Protein AF-A0A8J6XGF0-F1 (afdb_monomer_lite)

Radius of gyration: 22.94 Å; chains: 1; bounding box: 76×53×67 Å

Secondary structure (DSSP, 8-state):
-EEEEESSHHHHHHHHHHHTT-EEEEEEEEE-S--TT-EEETTTTEEEEEEEEEE-HHHHHHT-HHHHHHHTGGGGGGTT---TTT-HHHHHHHHHHHHHTTEEEEEEE-SSEEEEEEEE--SS-TTSSPPEEEEEEGGGTB---HHHHHHHHHHHHTTEEEEE-GGGSTTSS------------------

Foldseek 3Di:
DAEDEDADLLVLQVVVLVVVVWDKDKDKDFDDPDDPQWDQDPVPRTTIHIAIATDHPVCVVVVNVVVLCVVPVVCVVSRNGDSQQPDVVSVVVVVVVCVVQQKDWDWDDDPFKIKIKIDHDDPPPRPPTDIFMFMAGDVLVHPHDPSNNSSQSVCVVVVYHYDYPNVPVPPPPPPDDDDDDDDDDDDDDDD

Organism: NCBI:txid2748662

pLDDT: mean 81.88, std 20.29, range [25.67, 97.25]

Sequence (191 aa):
MNIVKINSLAEIDNIIALLLGWVESEIEEECSQFTPGATWIYGGDYYAIKVKLLFPEEVVNAGGESEWTYEHEDWYENGGAPYFSSQWSDTNILLEECDRMGLLLEWFRNKDNIGCQIRKYEFEKPELLIPVVAYTGTNFSIPKSMSLATCMAWLLWHGIKIEFEFDKLTDKYCITGSEISSQDIGSPNDT

Structure (mmCIF, N/CA/C/O backbone):
data_AF-A0A8J6XGF0-F1
#
_entry.id   AF-A0A8J6XGF0-F1
#
loop_
_atom_site.group_PDB
_atom_site.id
_atom_site.type_symbol
_atom_site.label_atom_id
_atom_site.label_alt_id
_atom_site.label_comp_id
_atom_site.label_asym_id
_atom_site.label_entity_id
_atom_site.label_seq_id
_atom_site.pdbx_PDB_ins_code
_atom_site.Cartn_x
_atom_site.Cartn_y
_atom_site.Cartn_z
_atom_site.occupancy
_atom_site.B_iso_or_equiv
_atom_site.auth_seq_id
_atom_site.auth_comp_id
_atom_site.auth_asym_id
_atom_site.auth_atom_id
_atom_site.pdbx_PDB_model_num
ATOM 1 N N . MET A 1 1 ? -9.408 -16.837 7.636 1.00 66.62 1 MET A N 1
ATOM 2 C CA . MET A 1 1 ? -8.595 -15.655 7.980 1.00 66.62 1 MET A CA 1
ATOM 3 C C . MET A 1 1 ? -7.147 -16.051 7.790 1.00 66.62 1 MET A C 1
ATOM 5 O O . MET A 1 1 ? -6.710 -16.987 8.450 1.00 66.62 1 MET A O 1
ATOM 9 N N . ASN A 1 2 ? -6.467 -15.426 6.834 1.00 84.50 2 ASN A N 1
ATOM 10 C CA . ASN A 1 2 ? -5.072 -15.713 6.507 1.00 84.50 2 ASN A CA 1
ATOM 11 C C . ASN A 1 2 ? -4.180 -14.870 7.414 1.00 84.50 2 ASN A C 1
ATOM 13 O O . ASN A 1 2 ? -4.431 -13.678 7.560 1.00 84.50 2 ASN A O 1
ATOM 17 N N . ILE A 1 3 ? -3.179 -15.480 8.045 1.00 88.31 3 ILE A N 1
ATOM 18 C CA . ILE A 1 3 ? -2.203 -14.756 8.863 1.00 88.31 3 ILE A CA 1
ATOM 19 C C . ILE A 1 3 ? -0.934 -14.607 8.033 1.00 88.31 3 ILE A C 1
ATOM 21 O O . ILE A 1 3 ? -0.388 -15.609 7.573 1.00 88.31 3 ILE A O 1
ATOM 25 N N . VAL A 1 4 ? -0.489 -13.371 7.840 1.00 89.62 4 VAL A N 1
ATOM 26 C CA . VAL A 1 4 ? 0.724 -13.037 7.095 1.00 89.62 4 VAL A CA 1
ATOM 27 C C . VAL A 1 4 ? 1.712 -12.392 8.053 1.00 89.62 4 VAL A C 1
ATOM 29 O O . VAL A 1 4 ? 1.369 -11.468 8.794 1.00 89.62 4 VAL A O 1
ATOM 32 N N . LYS A 1 5 ? 2.935 -12.914 8.047 1.00 89.94 5 LYS A N 1
ATOM 33 C CA . LYS A 1 5 ? 4.054 -12.357 8.800 1.00 89.94 5 LYS A CA 1
ATOM 34 C C . LYS A 1 5 ? 4.776 -11.353 7.927 1.00 89.94 5 LYS A C 1
ATOM 36 O O . LYS A 1 5 ? 5.077 -11.681 6.782 1.00 89.94 5 LYS A O 1
ATOM 41 N N . ILE A 1 6 ? 5.051 -10.180 8.478 1.00 87.69 6 ILE A N 1
ATOM 42 C CA . ILE A 1 6 ? 5.755 -9.120 7.763 1.00 87.69 6 ILE A CA 1
ATOM 43 C C . ILE A 1 6 ? 6.977 -8.631 8.535 1.00 87.69 6 ILE A C 1
ATOM 45 O O . ILE A 1 6 ? 6.995 -8.595 9.769 1.00 87.69 6 ILE A O 1
ATOM 49 N N . ASN A 1 7 ? 7.983 -8.221 7.778 1.00 86.94 7 ASN A N 1
ATOM 50 C CA . ASN A 1 7 ? 9.266 -7.704 8.230 1.00 86.94 7 ASN A CA 1
ATOM 51 C C . ASN A 1 7 ? 9.429 -6.210 7.918 1.00 86.94 7 ASN A C 1
ATOM 53 O O . ASN A 1 7 ? 10.366 -5.582 8.412 1.00 86.94 7 ASN A O 1
ATOM 57 N N . SER A 1 8 ? 8.557 -5.634 7.085 1.00 88.44 8 SER A N 1
ATOM 58 C CA . SER A 1 8 ? 8.616 -4.224 6.697 1.00 88.44 8 SER A CA 1
ATOM 59 C C . SER A 1 8 ? 7.233 -3.654 6.372 1.00 88.44 8 SER A C 1
ATOM 61 O O . SER A 1 8 ? 6.269 -4.385 6.150 1.00 88.44 8 SER A O 1
ATOM 63 N N . LEU A 1 9 ? 7.142 -2.323 6.344 1.00 91.31 9 LEU A N 1
ATOM 64 C CA . LEU A 1 9 ? 5.949 -1.616 5.875 1.00 91.31 9 LEU A CA 1
ATOM 65 C C . LEU A 1 9 ? 5.742 -1.769 4.358 1.00 91.31 9 LEU A C 1
ATOM 67 O O . LEU A 1 9 ? 4.607 -1.906 3.923 1.00 91.31 9 LEU A O 1
ATOM 71 N N . ALA A 1 10 ? 6.827 -1.873 3.586 1.00 92.25 10 ALA A N 1
ATOM 72 C CA . ALA A 1 10 ? 6.771 -2.121 2.144 1.00 92.25 10 ALA A CA 1
ATOM 73 C C . ALA A 1 10 ? 6.019 -3.417 1.798 1.00 92.25 10 ALA A C 1
ATOM 75 O O . ALA A 1 10 ? 5.263 -3.473 0.835 1.00 92.25 10 ALA A O 1
ATOM 76 N N . GLU A 1 11 ? 6.157 -4.465 2.619 1.00 93.00 11 GLU A N 1
ATOM 77 C CA . GLU A 1 11 ? 5.392 -5.702 2.424 1.00 93.00 11 GLU A CA 1
ATOM 78 C C . GLU A 1 11 ? 3.880 -5.488 2.612 1.00 93.00 11 GLU A C 1
ATOM 80 O O . GLU A 1 11 ? 3.093 -6.110 1.903 1.00 93.00 11 GLU A O 1
ATOM 85 N N . ILE A 1 12 ? 3.454 -4.597 3.519 1.00 94.75 12 ILE A N 1
ATOM 86 C CA . ILE A 1 12 ? 2.036 -4.213 3.647 1.00 94.75 12 ILE A CA 1
ATOM 87 C C . ILE A 1 12 ? 1.576 -3.511 2.376 1.00 94.75 12 ILE A C 1
ATOM 89 O O . ILE A 1 12 ? 0.535 -3.864 1.823 1.00 94.75 12 ILE A O 1
ATOM 93 N N . ASP A 1 13 ? 2.356 -2.532 1.932 1.00 96.81 13 ASP A N 1
ATOM 94 C CA . ASP A 1 13 ? 2.0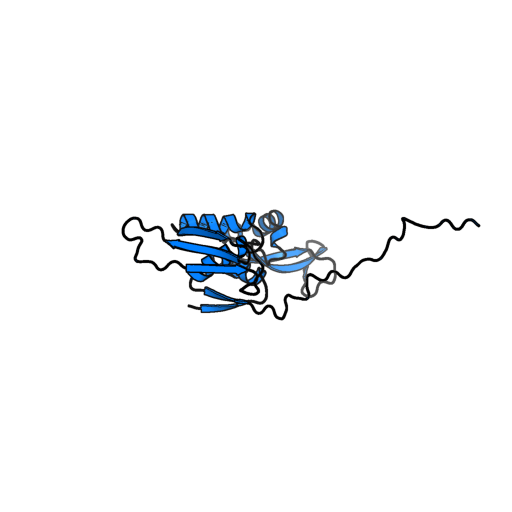07 -1.677 0.807 1.00 96.81 13 ASP A CA 1
ATOM 95 C C . ASP A 1 13 ? 1.895 -2.487 -0.495 1.00 96.81 13 ASP A C 1
ATOM 97 O O . ASP A 1 13 ? 0.909 -2.356 -1.221 1.00 96.81 13 ASP A O 1
ATOM 101 N N . ASN A 1 14 ? 2.807 -3.437 -0.716 1.00 95.69 14 ASN A N 1
ATOM 102 C CA . ASN A 1 14 ? 2.755 -4.362 -1.850 1.00 95.69 14 ASN A CA 1
ATOM 103 C C . ASN A 1 14 ? 1.532 -5.286 -1.801 1.00 95.69 14 ASN A C 1
ATOM 105 O O . ASN A 1 14 ? 0.882 -5.501 -2.823 1.00 95.69 14 ASN A O 1
ATOM 109 N N . ILE A 1 15 ? 1.178 -5.824 -0.625 1.00 96.19 15 ILE A N 1
ATOM 110 C CA . ILE A 1 15 ? -0.038 -6.642 -0.478 1.00 96.19 15 ILE A CA 1
ATOM 111 C C . ILE A 1 15 ? -1.281 -5.808 -0.807 1.00 96.19 15 ILE A C 1
ATOM 113 O O . ILE A 1 15 ? -2.194 -6.310 -1.463 1.00 96.19 15 ILE A O 1
ATOM 117 N N . ILE A 1 16 ? -1.325 -4.549 -0.365 1.00 97.25 16 ILE A N 1
ATOM 118 C CA . ILE A 1 16 ? -2.440 -3.645 -0.656 1.00 97.25 16 ILE A CA 1
ATOM 119 C C . ILE A 1 16 ? -2.523 -3.362 -2.154 1.00 97.25 16 ILE A C 1
ATOM 121 O O . ILE A 1 16 ? -3.588 -3.566 -2.726 1.00 97.25 16 ILE A O 1
ATOM 125 N N . ALA A 1 17 ? -1.420 -2.979 -2.802 1.00 97.12 17 ALA A N 1
ATOM 126 C CA . ALA A 1 17 ? -1.384 -2.740 -4.245 1.00 97.12 17 ALA A CA 1
ATOM 127 C C . ALA A 1 17 ? -1.907 -3.953 -5.037 1.00 97.12 17 ALA A C 1
ATOM 129 O O . ALA A 1 17 ? -2.798 -3.815 -5.875 1.00 97.12 17 ALA A O 1
ATOM 130 N N . LEU A 1 18 ? -1.440 -5.161 -4.707 1.00 96.38 18 LEU A N 1
ATOM 131 C CA . LEU A 1 18 ? -1.905 -6.400 -5.341 1.00 96.38 18 LEU A CA 1
ATOM 132 C C . LEU A 1 18 ? -3.411 -6.635 -5.147 1.00 96.38 18 LEU A C 1
ATOM 134 O O . LEU A 1 18 ? -4.100 -7.073 -6.067 1.00 96.38 18 LEU A O 1
ATOM 138 N N . LEU A 1 19 ? -3.951 -6.340 -3.962 1.00 96.00 19 LEU A N 1
ATOM 139 C CA . LEU A 1 19 ? -5.389 -6.459 -3.696 1.00 96.00 19 LEU A CA 1
ATOM 140 C C . LEU A 1 19 ? -6.221 -5.376 -4.392 1.00 96.00 19 LEU A C 1
ATOM 142 O O . LEU A 1 19 ? -7.390 -5.619 -4.683 1.00 96.00 19 LEU A O 1
ATOM 146 N N . LEU A 1 20 ? -5.623 -4.220 -4.683 1.00 95.69 20 LEU A N 1
ATOM 147 C CA . LEU A 1 20 ? -6.200 -3.180 -5.536 1.00 95.69 20 LEU A CA 1
ATOM 148 C C . LEU A 1 20 ? -6.127 -3.532 -7.034 1.00 95.69 20 LEU A C 1
ATOM 150 O O . LEU A 1 20 ? -6.609 -2.761 -7.858 1.00 95.69 20 LEU A O 1
ATOM 154 N N . GLY A 1 21 ? -5.555 -4.686 -7.395 1.00 95.44 21 GLY A N 1
ATOM 155 C CA . GLY A 1 21 ? -5.463 -5.159 -8.777 1.00 95.44 21 GLY A CA 1
ATOM 156 C C . GLY A 1 21 ? -4.202 -4.713 -9.513 1.00 95.44 21 GLY A C 1
ATOM 157 O O . GLY A 1 21 ? -4.133 -4.860 -10.730 1.00 95.44 21 GLY A O 1
ATOM 158 N N . TRP A 1 22 ? -3.204 -4.183 -8.806 1.00 96.56 22 TRP A N 1
ATOM 159 C CA . TRP A 1 22 ? -1.914 -3.878 -9.415 1.00 96.56 22 TRP A CA 1
ATOM 160 C C . TRP A 1 22 ? -1.194 -5.177 -9.779 1.00 96.56 22 TRP A C 1
ATOM 162 O O . TRP A 1 22 ? -1.345 -6.203 -9.111 1.00 96.56 22 TRP A O 1
ATOM 172 N N . VAL A 1 23 ? -0.400 -5.132 -10.841 1.00 97.06 23 VAL A N 1
ATOM 173 C CA . VAL A 1 23 ? 0.286 -6.289 -11.417 1.00 97.06 23 VAL A CA 1
ATOM 174 C C . VAL A 1 23 ? 1.784 -6.036 -11.513 1.00 97.06 23 VAL A C 1
ATOM 176 O O . VAL A 1 23 ? 2.232 -4.901 -11.662 1.00 97.06 23 VAL A O 1
ATOM 179 N N . GLU A 1 24 ? 2.569 -7.107 -11.425 1.00 96.38 24 GLU A N 1
ATOM 180 C CA . GLU A 1 24 ? 4.011 -7.031 -11.654 1.00 96.38 24 GLU A CA 1
ATOM 181 C C . GLU A 1 24 ? 4.300 -6.883 -13.157 1.00 96.38 24 GLU A C 1
ATOM 183 O O . GLU A 1 24 ? 3.856 -7.712 -13.956 1.00 96.38 24 GLU A O 1
ATOM 188 N N . SER A 1 25 ? 5.088 -5.873 -13.531 1.00 95.25 25 SER A N 1
ATOM 189 C CA . SER A 1 25 ? 5.655 -5.712 -14.879 1.00 95.25 25 SER A CA 1
ATOM 190 C C . SER A 1 25 ? 7.168 -5.487 -14.802 1.00 95.25 25 SER A C 1
ATOM 192 O O . SER A 1 25 ? 7.704 -5.072 -13.771 1.00 95.25 25 SER A O 1
ATOM 194 N N . GLU A 1 26 ? 7.868 -5.814 -15.889 1.00 92.19 26 GLU A N 1
ATOM 195 C CA . GLU A 1 26 ? 9.313 -5.616 -16.024 1.00 92.19 26 GLU A CA 1
ATOM 196 C C . GLU A 1 26 ? 9.599 -4.346 -16.825 1.00 92.19 26 GLU A C 1
ATOM 198 O O . GLU A 1 26 ? 9.163 -4.231 -17.969 1.00 92.19 26 GLU A O 1
ATOM 203 N N . ILE A 1 27 ? 10.408 -3.447 -16.263 1.00 88.75 27 ILE A N 1
ATOM 204 C CA . ILE A 1 27 ? 10.962 -2.300 -16.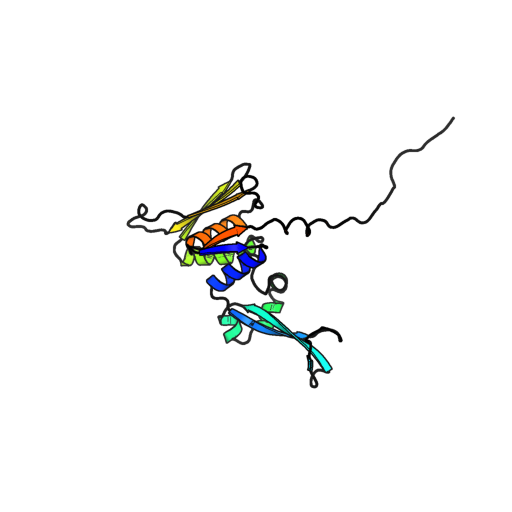989 1.00 88.75 27 ILE A CA 1
ATOM 205 C C . ILE A 1 27 ? 12.460 -2.481 -17.220 1.00 88.75 27 ILE A C 1
ATOM 207 O O . ILE A 1 27 ? 13.155 -3.117 -16.424 1.00 88.75 27 ILE A O 1
ATOM 211 N N . GLU A 1 28 ? 12.957 -1.929 -18.325 1.00 88.12 28 GLU A N 1
ATOM 212 C CA . GLU A 1 28 ? 14.390 -1.847 -18.601 1.00 88.12 28 GLU A CA 1
ATOM 213 C C . GLU A 1 28 ? 14.942 -0.526 -18.069 1.00 88.12 28 GLU A C 1
ATOM 215 O O . GLU A 1 28 ? 14.472 0.546 -18.445 1.00 88.12 28 GLU A O 1
ATOM 220 N N . GLU A 1 29 ? 15.958 -0.610 -17.215 1.00 84.50 29 GLU A N 1
ATOM 221 C CA . GLU A 1 29 ? 16.633 0.546 -16.637 1.00 84.50 29 GLU A CA 1
ATOM 222 C C . GLU A 1 29 ? 18.086 0.598 -17.100 1.00 84.50 29 GLU A C 1
ATOM 224 O O . GLU A 1 29 ? 18.832 -0.382 -16.987 1.00 84.50 29 GLU A O 1
ATOM 229 N N . GLU A 1 30 ? 18.493 1.750 -17.627 1.00 86.69 30 GLU A N 1
ATOM 230 C CA . GLU A 1 30 ? 19.885 2.011 -17.970 1.00 86.69 30 GLU A CA 1
ATOM 231 C C . GLU A 1 30 ? 20.736 2.097 -16.700 1.00 86.69 30 GLU A C 1
ATOM 233 O O . GLU A 1 30 ? 20.414 2.802 -15.749 1.00 86.69 30 GLU A O 1
ATOM 238 N N . CYS A 1 31 ? 21.868 1.402 -16.692 1.00 81.56 31 CYS A N 1
ATOM 239 C CA . CYS A 1 31 ? 22.799 1.406 -15.579 1.00 81.56 31 CYS A CA 1
ATOM 240 C C . CYS A 1 31 ? 24.239 1.647 -16.038 1.00 81.56 31 CYS A C 1
ATOM 242 O O . CYS A 1 31 ? 24.667 1.270 -17.134 1.00 81.56 31 CYS A O 1
ATOM 244 N N . SER A 1 32 ? 25.025 2.277 -15.160 1.00 66.94 32 SER A N 1
ATOM 245 C CA . SER A 1 32 ? 26.460 2.442 -15.387 1.00 66.94 32 SER A CA 1
ATOM 246 C C . SER A 1 32 ? 27.160 1.077 -15.417 1.00 66.94 32 SER A C 1
ATOM 248 O O . SER A 1 32 ? 26.766 0.144 -14.715 1.00 66.94 32 SER A O 1
ATOM 250 N N . GLN A 1 33 ? 28.193 0.949 -16.250 1.00 63.19 33 GLN A N 1
ATOM 251 C CA . GLN A 1 33 ? 28.827 -0.335 -16.559 1.00 63.19 33 GLN A CA 1
ATOM 252 C C . GLN A 1 33 ? 29.362 -1.005 -15.273 1.00 63.19 33 GLN A C 1
ATOM 254 O O . GLN A 1 33 ? 30.140 -0.376 -14.562 1.00 63.19 33 GLN A O 1
ATOM 259 N N . PHE A 1 34 ? 28.973 -2.272 -15.031 1.00 58.06 34 PHE A N 1
ATOM 260 C CA . PHE A 1 34 ? 29.196 -3.132 -13.836 1.00 58.06 34 PHE A CA 1
ATOM 261 C C . PHE A 1 34 ? 28.033 -3.324 -12.831 1.00 58.06 34 PHE A C 1
ATOM 263 O O . PHE A 1 34 ? 28.272 -3.600 -11.655 1.00 58.06 34 PHE A O 1
ATOM 270 N N . THR A 1 35 ? 26.777 -3.335 -13.282 1.00 76.06 35 THR A N 1
ATOM 271 C CA . THR A 1 35 ? 25.663 -3.875 -12.471 1.00 76.06 35 THR A CA 1
ATOM 272 C C . THR A 1 35 ? 25.486 -5.391 -12.697 1.00 76.06 35 THR A C 1
ATOM 274 O O . THR A 1 35 ? 25.294 -5.818 -13.840 1.00 76.06 35 THR A O 1
ATOM 277 N N . PRO A 1 36 ? 25.542 -6.248 -11.654 1.00 77.38 36 PRO A N 1
ATOM 278 C CA . PRO A 1 36 ? 25.249 -7.677 -11.784 1.00 77.38 36 PRO A CA 1
ATOM 279 C C . PRO A 1 36 ? 23.849 -7.926 -12.357 1.00 77.38 36 PRO A C 1
ATOM 281 O O . PRO A 1 36 ? 22.869 -7.389 -11.855 1.00 77.38 36 PRO A O 1
ATOM 284 N N . GLY A 1 37 ? 23.753 -8.757 -13.396 1.00 81.25 37 GLY A N 1
ATOM 285 C CA . GLY A 1 37 ? 22.488 -9.027 -14.092 1.00 81.25 37 GLY A CA 1
ATOM 286 C C . GLY A 1 37 ? 22.155 -8.041 -15.216 1.00 81.25 37 GLY A C 1
ATOM 287 O O . GLY A 1 37 ? 21.206 -8.287 -15.958 1.00 81.25 37 GLY A O 1
ATOM 288 N N . ALA A 1 38 ? 22.945 -6.979 -15.400 1.00 86.00 38 ALA A N 1
ATOM 289 C CA . ALA A 1 38 ? 22.774 -6.077 -16.528 1.00 86.00 38 ALA A CA 1
ATOM 290 C C . ALA A 1 38 ? 23.255 -6.700 -17.85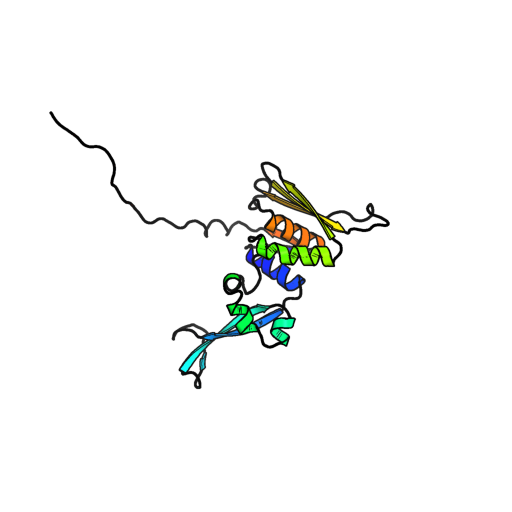0 1.00 86.00 38 ALA A C 1
ATOM 292 O O . ALA A 1 38 ? 24.245 -7.434 -17.903 1.00 86.00 38 ALA A O 1
ATOM 293 N N . THR A 1 39 ? 22.555 -6.377 -18.932 1.00 86.06 39 THR A N 1
ATOM 294 C CA . THR A 1 39 ? 22.818 -6.830 -20.299 1.00 86.06 39 THR A CA 1
ATOM 295 C C . THR A 1 39 ? 23.243 -5.649 -21.163 1.00 86.06 39 THR A C 1
ATOM 297 O O . THR A 1 39 ? 22.681 -4.563 -21.064 1.00 86.06 39 THR A O 1
ATOM 300 N N . TRP A 1 40 ? 24.240 -5.854 -22.022 1.00 85.56 40 TRP A N 1
ATOM 301 C CA . TRP A 1 40 ? 24.687 -4.836 -22.972 1.00 85.56 40 TRP A CA 1
ATOM 302 C C . TRP A 1 40 ? 23.682 -4.645 -24.114 1.00 85.56 40 TRP A C 1
ATOM 304 O O . TRP A 1 40 ? 23.345 -5.609 -24.810 1.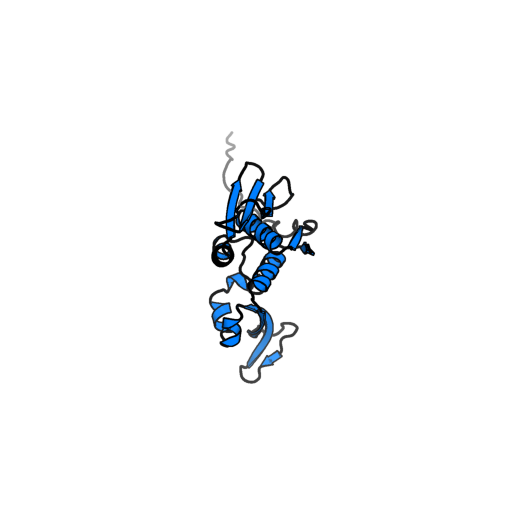00 85.56 40 TRP A O 1
ATOM 314 N N . ILE A 1 41 ? 23.259 -3.404 -24.355 1.00 84.69 41 ILE A N 1
ATOM 315 C CA . ILE A 1 41 ? 22.312 -3.038 -25.409 1.00 84.69 41 ILE A CA 1
ATOM 316 C C . ILE A 1 41 ? 23.069 -2.428 -26.594 1.00 84.69 41 ILE A C 1
ATOM 318 O O . ILE A 1 41 ? 23.401 -1.245 -26.625 1.00 84.69 41 ILE A O 1
ATOM 322 N N . TYR A 1 42 ? 23.313 -3.252 -27.619 1.00 72.12 42 TYR A N 1
ATOM 323 C CA . TYR A 1 42 ? 24.146 -2.906 -28.784 1.00 72.12 42 TYR A CA 1
ATOM 324 C C . TYR A 1 42 ? 23.630 -1.709 -29.609 1.00 72.12 42 TYR A C 1
ATOM 326 O O . TYR A 1 42 ? 24.411 -1.060 -30.294 1.00 72.12 42 TYR A O 1
ATOM 334 N N . GLY A 1 43 ? 22.327 -1.412 -29.559 1.00 78.06 43 GLY A N 1
ATOM 335 C CA . GLY A 1 43 ? 21.725 -0.291 -30.292 1.00 78.06 43 GLY A CA 1
ATOM 336 C C . GLY A 1 43 ? 21.791 1.061 -29.576 1.00 78.06 43 GLY A C 1
ATOM 337 O O . GLY A 1 43 ? 21.675 2.088 -30.236 1.00 78.06 43 GLY A O 1
ATOM 338 N N . GLY A 1 44 ? 21.973 1.059 -28.254 1.00 72.56 44 GLY A N 1
ATOM 339 C CA . GLY A 1 44 ? 22.023 2.270 -27.431 1.00 72.56 44 GLY A CA 1
ATOM 340 C C . GLY A 1 44 ? 23.384 2.547 -26.794 1.00 72.56 44 GLY A C 1
ATOM 341 O O . GLY A 1 44 ? 23.576 3.633 -26.267 1.00 72.56 44 GLY A O 1
ATOM 342 N N . ASP A 1 45 ? 24.325 1.598 -26.871 1.00 84.31 45 ASP A N 1
ATOM 343 C CA . ASP A 1 45 ? 25.672 1.700 -26.283 1.00 84.31 45 ASP A CA 1
ATOM 344 C C . ASP A 1 45 ? 25.662 1.852 -24.744 1.00 84.31 45 ASP A C 1
ATOM 346 O O . ASP A 1 45 ? 26.497 2.540 -24.159 1.00 84.31 45 ASP A O 1
ATOM 350 N N . TYR A 1 46 ? 24.710 1.186 -24.077 1.00 85.50 46 TYR A N 1
ATOM 351 C CA . TYR A 1 46 ? 24.544 1.197 -22.618 1.00 85.50 46 TYR A CA 1
ATOM 352 C C . TYR A 1 46 ? 24.291 -0.208 -22.040 1.00 85.50 46 TYR A C 1
ATOM 354 O O . TYR A 1 46 ? 23.991 -1.159 -22.769 1.00 85.50 46 TYR A O 1
ATOM 362 N N . TYR A 1 47 ? 24.429 -0.361 -20.717 1.00 86.88 47 TYR A N 1
ATOM 363 C CA . TYR A 1 47 ? 23.999 -1.567 -19.995 1.00 86.88 47 TYR A CA 1
ATOM 364 C C . TYR A 1 47 ? 22.598 -1.353 -19.433 1.00 86.88 47 TYR A C 1
ATOM 366 O O . TYR A 1 47 ? 22.332 -0.305 -18.859 1.00 86.88 47 TYR A O 1
ATOM 374 N N . ALA A 1 48 ? 21.724 -2.347 -19.559 1.00 88.56 48 ALA A N 1
ATOM 375 C CA . ALA A 1 48 ? 20.373 -2.305 -19.015 1.00 88.56 48 ALA A CA 1
ATOM 376 C C . ALA A 1 48 ? 20.136 -3.447 -18.030 1.00 88.56 48 ALA A C 1
ATOM 378 O O . ALA A 1 48 ? 20.570 -4.573 -18.281 1.00 88.56 48 ALA A O 1
ATOM 379 N N . ILE A 1 49 ? 19.411 -3.196 -16.947 1.00 89.62 49 ILE A N 1
ATOM 380 C CA . ILE A 1 49 ? 18.884 -4.237 -16.061 1.00 89.62 49 ILE A CA 1
ATOM 381 C C . ILE A 1 49 ? 17.360 -4.270 -16.161 1.00 89.62 49 ILE A C 1
ATOM 383 O O . ILE A 1 49 ? 16.725 -3.243 -16.378 1.00 89.62 49 ILE A O 1
ATOM 387 N N . LYS A 1 50 ? 16.773 -5.462 -16.025 1.00 88.12 50 LYS A N 1
ATOM 388 C CA . LYS A 1 50 ? 15.323 -5.608 -15.906 1.00 88.12 50 LYS A CA 1
ATOM 389 C C . LYS A 1 50 ? 14.925 -5.580 -14.444 1.00 88.12 50 LYS A C 1
ATOM 391 O O . LYS A 1 50 ? 15.388 -6.422 -13.672 1.00 88.12 50 LYS A O 1
ATOM 396 N N . VAL A 1 51 ? 14.063 -4.641 -14.089 1.00 89.88 51 VAL A N 1
ATOM 397 C CA . VAL A 1 51 ? 13.540 -4.480 -12.732 1.00 89.88 51 VAL A CA 1
ATOM 398 C C . VAL A 1 51 ? 12.056 -4.812 -12.742 1.00 89.88 51 VAL A C 1
ATOM 400 O O . VAL A 1 51 ? 11.337 -4.418 -13.657 1.00 89.88 51 VAL A O 1
ATOM 403 N N . LYS A 1 52 ? 11.607 -5.571 -11.739 1.00 92.75 52 LYS A N 1
ATOM 404 C CA . LYS A 1 52 ? 10.193 -5.899 -11.540 1.00 92.75 52 LYS A CA 1
ATOM 405 C C . LYS A 1 52 ? 9.585 -4.941 -10.537 1.00 92.75 52 LYS A C 1
ATOM 407 O O . LYS A 1 52 ? 10.069 -4.878 -9.409 1.00 92.75 52 LYS A O 1
ATOM 412 N N . LEU A 1 53 ? 8.526 -4.255 -10.944 1.00 95.38 53 LEU A N 1
ATOM 413 C CA . LEU A 1 53 ? 7.772 -3.325 -10.108 1.00 95.38 53 LEU A CA 1
ATOM 414 C C . LEU A 1 53 ? 6.272 -3.604 -10.242 1.00 95.38 53 LEU A C 1
ATOM 416 O O . LEU A 1 53 ? 5.832 -4.263 -11.187 1.00 95.38 53 LEU A O 1
ATOM 420 N N . LEU A 1 54 ? 5.497 -3.106 -9.284 1.00 96.81 54 LEU A N 1
ATOM 421 C CA . LEU A 1 54 ? 4.040 -3.130 -9.303 1.00 96.81 54 LEU A CA 1
ATOM 422 C C . LEU A 1 54 ? 3.491 -1.896 -10.019 1.00 96.81 54 LEU A C 1
ATOM 424 O O . LEU A 1 54 ? 3.923 -0.776 -9.760 1.00 96.81 54 LEU A O 1
ATOM 428 N N . PHE A 1 55 ? 2.492 -2.111 -10.869 1.00 96.62 55 PHE A N 1
ATOM 429 C CA . PHE A 1 55 ? 1.816 -1.066 -11.635 1.00 96.62 55 PHE A CA 1
ATOM 430 C C . PHE A 1 55 ? 0.303 -1.297 -11.653 1.00 96.62 55 PHE A C 1
ATOM 432 O O . PHE A 1 55 ? -0.126 -2.454 -11.609 1.00 96.62 55 PHE A O 1
ATOM 439 N N . PRO A 1 56 ? -0.524 -0.248 -11.798 1.00 96.31 56 PRO A N 1
ATOM 440 C CA . PRO A 1 56 ? -1.922 -0.429 -12.171 1.00 96.31 56 PRO A CA 1
ATOM 441 C C . PRO A 1 56 ? -2.038 -1.213 -13.488 1.00 96.31 56 PRO A C 1
ATOM 443 O O . PRO A 1 56 ? -1.265 -0.994 -14.425 1.00 96.31 56 PRO A O 1
ATOM 446 N N . GLU A 1 57 ? -3.007 -2.124 -13.579 1.00 96.44 57 GLU A N 1
ATOM 447 C CA . GLU A 1 57 ? -3.186 -2.992 -14.752 1.00 96.44 57 GLU A CA 1
ATOM 448 C C . GLU A 1 57 ? -3.399 -2.178 -16.044 1.00 96.44 57 GLU A C 1
ATOM 450 O O . GLU A 1 57 ? -2.906 -2.531 -17.117 1.00 96.44 57 GLU A O 1
ATOM 455 N N . GLU A 1 58 ? -4.094 -1.046 -15.952 1.00 96.19 58 GLU A N 1
ATOM 456 C CA . GLU A 1 58 ? -4.338 -0.128 -17.060 1.00 96.19 58 GLU A CA 1
ATOM 457 C C . GLU A 1 58 ? -3.061 0.516 -17.616 1.00 96.19 58 GLU A C 1
ATOM 459 O O . GLU A 1 58 ? -2.977 0.734 -18.826 1.00 96.19 58 GLU A O 1
ATOM 464 N N . VAL A 1 59 ? -2.058 0.768 -16.769 1.00 96.50 59 VAL A N 1
ATOM 465 C CA . VAL A 1 59 ? -0.768 1.347 -17.175 1.00 96.50 59 VAL A CA 1
ATOM 466 C C . VAL A 1 59 ? 0.013 0.330 -17.998 1.00 96.50 59 VAL A C 1
ATOM 468 O O . VAL A 1 59 ? 0.490 0.653 -19.087 1.00 96.50 59 VAL A O 1
ATOM 471 N N . VAL A 1 60 ? 0.069 -0.918 -17.526 1.00 96.31 60 VAL A N 1
ATOM 472 C CA . VAL A 1 60 ? 0.739 -2.024 -18.229 1.00 96.31 60 VAL A CA 1
ATOM 473 C C . VAL A 1 60 ? 0.062 -2.304 -19.570 1.00 96.31 60 VAL A C 1
ATOM 475 O O . VAL A 1 60 ? 0.721 -2.429 -20.599 1.00 96.31 60 VAL A O 1
ATOM 478 N N . ASN A 1 61 ? -1.271 -2.325 -19.603 1.00 96.31 61 ASN A N 1
ATOM 479 C CA . ASN A 1 61 ? -2.022 -2.534 -20.843 1.00 96.31 61 ASN A CA 1
ATOM 480 C C . ASN A 1 61 ? -1.810 -1.418 -21.880 1.00 96.31 61 ASN A C 1
ATOM 482 O O . ASN A 1 61 ? -1.957 -1.661 -23.081 1.00 96.31 61 ASN A O 1
ATOM 486 N N . ALA A 1 62 ? -1.478 -0.205 -21.434 1.00 96.31 62 ALA A N 1
ATOM 487 C CA . ALA A 1 62 ? -1.153 0.922 -22.300 1.00 96.31 62 ALA A CA 1
ATOM 488 C C . ALA A 1 62 ? 0.327 0.960 -22.732 1.00 96.31 62 ALA A C 1
ATOM 490 O O . ALA A 1 62 ? 0.663 1.739 -23.624 1.00 96.31 62 ALA A O 1
ATOM 491 N N . GLY A 1 63 ? 1.197 0.136 -22.133 1.00 94.50 63 GLY A N 1
ATOM 492 C CA . GLY A 1 63 ? 2.651 0.225 -22.306 1.00 94.50 63 GLY A CA 1
ATOM 493 C C . GLY A 1 63 ? 3.242 1.509 -21.712 1.00 94.50 63 GLY A C 1
ATOM 494 O O . GLY A 1 63 ? 4.177 2.076 -22.278 1.00 94.50 63 GLY A O 1
ATOM 495 N N . GLY A 1 64 ? 2.621 2.029 -20.646 1.00 94.75 64 GLY A N 1
ATOM 496 C CA . GLY A 1 64 ? 2.939 3.317 -20.026 1.00 94.75 64 GLY A CA 1
ATOM 497 C C . GLY A 1 64 ? 3.894 3.233 -18.835 1.00 94.75 64 GLY A C 1
ATOM 498 O O . GLY A 1 64 ? 4.054 4.226 -18.129 1.00 94.75 64 GLY A O 1
ATOM 499 N N . GLU A 1 65 ? 4.512 2.079 -18.570 1.00 94.19 65 GLU A N 1
ATOM 500 C CA . GLU A 1 65 ? 5.277 1.847 -17.339 1.00 94.19 65 GLU A CA 1
ATOM 501 C C . GLU A 1 65 ? 6.421 2.851 -17.150 1.00 94.19 65 GLU A C 1
ATOM 503 O O . GLU A 1 65 ? 6.609 3.359 -16.050 1.00 94.19 65 GLU A O 1
ATOM 508 N N . SER A 1 66 ? 7.152 3.197 -18.215 1.00 91.06 66 SER A N 1
ATOM 509 C CA . SER A 1 66 ? 8.270 4.147 -18.122 1.00 91.06 66 SER A CA 1
ATOM 510 C C . SER A 1 66 ? 7.831 5.564 -17.738 1.00 91.06 66 SER A C 1
ATOM 512 O O . SER A 1 66 ? 8.511 6.217 -16.951 1.00 91.06 66 SER A O 1
ATOM 514 N N . GLU A 1 67 ? 6.709 6.044 -18.283 1.00 93.62 67 GLU A N 1
ATOM 515 C CA . GLU A 1 67 ? 6.152 7.360 -17.936 1.00 93.62 67 GLU A CA 1
ATOM 516 C C . GLU A 1 67 ? 5.616 7.345 -16.502 1.00 93.62 67 GLU A C 1
ATOM 518 O O . GLU A 1 67 ? 5.944 8.225 -15.711 1.00 93.62 67 GLU A O 1
ATOM 523 N N . TRP A 1 68 ? 4.899 6.282 -16.128 1.00 94.12 68 TRP A N 1
ATOM 524 C CA . TRP A 1 68 ? 4.381 6.102 -14.775 1.00 94.12 68 TRP A CA 1
ATOM 525 C C . TRP A 1 68 ? 5.483 6.088 -13.714 1.00 94.12 68 TRP A C 1
ATOM 527 O O . TRP A 1 68 ? 5.356 6.760 -12.692 1.00 94.12 68 TRP A O 1
ATOM 537 N N . THR A 1 69 ? 6.572 5.349 -13.957 1.00 92.31 69 THR A N 1
ATOM 538 C CA . THR A 1 69 ? 7.729 5.307 -13.055 1.00 92.31 69 THR A CA 1
ATOM 539 C C . THR A 1 69 ? 8.383 6.676 -12.910 1.00 92.31 69 THR A C 1
ATOM 541 O O . THR A 1 69 ? 8.819 7.014 -11.816 1.00 92.31 69 THR A O 1
ATOM 544 N N . TYR A 1 70 ? 8.439 7.479 -13.976 1.00 91.62 70 TYR A N 1
ATOM 545 C CA . TYR A 1 70 ? 8.969 8.840 -13.896 1.00 91.62 70 TYR A CA 1
ATOM 546 C C . TYR A 1 70 ? 8.070 9.762 -13.061 1.00 91.62 70 TYR A C 1
ATOM 548 O O . TYR A 1 70 ? 8.561 10.535 -12.242 1.00 91.62 70 TYR A O 1
ATOM 556 N N . GLU A 1 71 ? 6.752 9.676 -13.244 1.00 93.19 71 GLU A N 1
ATOM 557 C CA . GLU A 1 71 ? 5.786 10.479 -12.485 1.00 93.19 71 GLU A CA 1
ATOM 558 C C . GLU A 1 71 ? 5.724 10.101 -10.996 1.00 93.19 71 GLU A C 1
ATOM 560 O O . GLU A 1 71 ? 5.422 10.958 -10.165 1.00 93.19 71 GLU A O 1
ATOM 565 N N . HIS A 1 72 ? 6.045 8.846 -10.667 1.00 93.69 72 HIS A N 1
ATOM 566 C CA . HIS A 1 72 ? 5.981 8.274 -9.319 1.00 93.69 72 HIS A CA 1
ATOM 567 C C . HIS A 1 72 ? 7.337 7.706 -8.875 1.00 93.69 72 HIS A C 1
ATOM 569 O O . HIS A 1 72 ? 7.424 6.610 -8.314 1.00 93.69 72 HIS A O 1
ATOM 575 N N . GLU A 1 73 ? 8.416 8.446 -9.150 1.00 92.56 73 GLU A N 1
ATOM 576 C CA . GLU A 1 73 ? 9.793 8.035 -8.840 1.00 92.56 73 GLU A CA 1
ATOM 577 C C . GLU A 1 73 ? 9.975 7.705 -7.348 1.00 92.56 73 GLU A C 1
ATOM 579 O O . GLU A 1 73 ? 10.753 6.825 -6.985 1.00 92.56 73 GLU A O 1
ATOM 584 N N . ASP A 1 74 ? 9.217 8.351 -6.460 1.00 92.25 74 ASP A N 1
ATOM 585 C CA . ASP A 1 74 ? 9.288 8.098 -5.026 1.00 92.25 74 ASP A CA 1
ATOM 586 C C . ASP A 1 74 ? 8.825 6.681 -4.648 1.00 92.25 74 ASP A C 1
ATOM 588 O O . ASP A 1 74 ? 9.399 6.076 -3.736 1.00 92.25 74 ASP A O 1
ATOM 592 N N . TRP A 1 75 ? 7.860 6.105 -5.371 1.00 94.69 75 TRP A N 1
ATOM 593 C CA . TRP A 1 75 ? 7.353 4.743 -5.141 1.00 94.69 75 TRP A CA 1
ATOM 594 C C . TRP A 1 75 ? 8.307 3.648 -5.625 1.00 94.69 75 TRP A C 1
ATOM 596 O O . TRP A 1 75 ? 8.140 2.480 -5.265 1.00 94.69 75 TRP A O 1
ATOM 606 N N . TYR A 1 76 ? 9.327 4.003 -6.409 1.00 89.44 76 TYR A N 1
ATOM 607 C CA . TYR A 1 76 ? 10.279 3.052 -6.978 1.00 89.44 76 TYR A CA 1
ATOM 608 C C . TYR A 1 76 ? 10.945 2.185 -5.894 1.00 89.44 76 TYR A C 1
ATOM 610 O O . TYR A 1 76 ? 10.921 0.955 -5.966 1.00 89.44 76 TYR A O 1
ATOM 618 N N . GLU A 1 77 ? 11.445 2.815 -4.826 1.00 90.31 77 GLU A N 1
ATOM 619 C CA . GLU A 1 77 ? 12.095 2.135 -3.691 1.00 90.31 77 GLU A CA 1
ATOM 620 C C . GLU A 1 77 ? 11.142 1.219 -2.901 1.00 90.31 77 GLU A C 1
ATOM 622 O O . GLU A 1 77 ? 11.577 0.342 -2.151 1.00 90.31 77 GLU A O 1
ATOM 627 N N . ASN A 1 78 ? 9.833 1.383 -3.098 1.00 92.50 78 ASN A N 1
ATOM 628 C CA . ASN A 1 78 ? 8.790 0.542 -2.525 1.00 92.50 78 ASN A CA 1
ATOM 629 C C . ASN A 1 78 ? 8.322 -0.558 -3.492 1.00 92.50 78 ASN A C 1
ATOM 631 O O . ASN A 1 78 ? 7.202 -1.048 -3.389 1.00 92.50 78 ASN A O 1
ATOM 635 N N . GLY A 1 79 ? 9.147 -0.933 -4.474 1.00 91.06 79 GLY A N 1
ATOM 636 C CA . GLY A 1 79 ? 8.781 -1.929 -5.484 1.00 91.06 79 GLY A CA 1
ATOM 637 C C . GLY A 1 79 ? 7.679 -1.451 -6.432 1.00 91.06 79 GLY A C 1
ATOM 638 O O . GLY A 1 79 ? 6.967 -2.276 -6.999 1.00 91.06 79 GLY A O 1
ATOM 639 N N . GLY A 1 80 ? 7.518 -0.134 -6.586 1.00 91.81 80 GLY A N 1
ATOM 640 C CA . GLY A 1 80 ? 6.493 0.500 -7.416 1.00 91.81 80 GLY A CA 1
ATOM 641 C C . GLY A 1 80 ? 5.157 0.730 -6.710 1.00 91.81 80 GLY A C 1
ATOM 642 O O . GLY A 1 80 ? 4.312 1.433 -7.255 1.00 91.81 80 GLY A O 1
ATOM 643 N N . ALA A 1 81 ? 4.950 0.194 -5.503 1.00 96.00 81 ALA A N 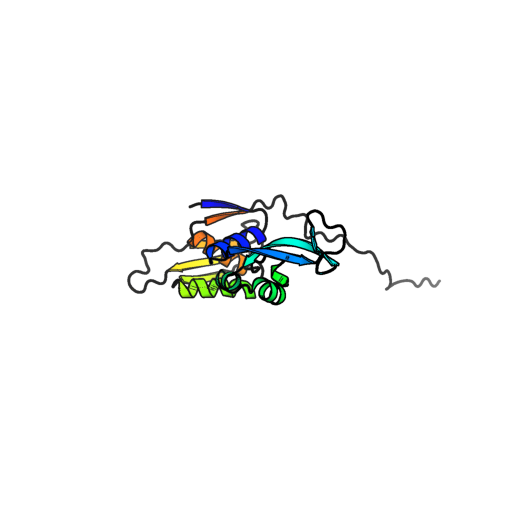1
ATOM 644 C CA . ALA A 1 81 ? 3.716 0.422 -4.757 1.00 96.00 81 ALA A CA 1
ATOM 645 C C . ALA A 1 81 ? 3.713 1.792 -4.046 1.00 96.00 81 ALA A C 1
ATOM 647 O O . ALA A 1 81 ? 4.735 2.196 -3.488 1.00 96.00 81 ALA A O 1
ATOM 648 N N . PRO A 1 82 ? 2.558 2.471 -3.944 1.00 96.56 82 PRO A N 1
ATOM 649 C CA . PRO A 1 82 ? 2.416 3.656 -3.105 1.00 96.56 82 PRO A CA 1
ATOM 650 C C . PRO A 1 82 ? 2.729 3.355 -1.640 1.00 96.56 82 PRO A C 1
ATOM 652 O O . PRO A 1 82 ? 2.483 2.249 -1.155 1.00 96.56 82 PRO A O 1
ATOM 655 N N . TYR A 1 83 ? 3.195 4.345 -0.884 1.00 96.44 83 TYR A N 1
ATOM 656 C CA . TYR A 1 83 ? 3.522 4.178 0.533 1.00 96.44 83 TYR A CA 1
ATOM 657 C C . TYR A 1 83 ? 2.276 4.258 1.426 1.00 96.44 83 TYR A C 1
ATOM 659 O O . TYR A 1 83 ? 2.231 5.041 2.382 1.00 96.44 83 TYR A O 1
ATOM 667 N N . PHE A 1 84 ? 1.249 3.452 1.142 1.00 97.12 84 PHE A N 1
ATOM 668 C CA . PHE A 1 84 ? -0.062 3.513 1.802 1.00 97.12 84 PHE A CA 1
ATOM 669 C C . PHE A 1 84 ? 0.029 3.560 3.328 1.00 97.12 84 PHE A C 1
ATOM 671 O O . PHE A 1 84 ? -0.720 4.288 3.979 1.00 97.12 84 PHE A O 1
ATOM 678 N N . SER A 1 85 ? 0.937 2.780 3.910 1.00 94.94 85 SER A N 1
ATOM 679 C CA . SER A 1 85 ? 1.091 2.603 5.350 1.00 94.94 85 SER A CA 1
ATOM 680 C C . SER A 1 85 ? 1.851 3.735 6.049 1.00 94.94 85 SER A C 1
ATOM 682 O O . SER A 1 85 ? 1.741 3.883 7.276 1.00 94.94 85 SER A O 1
ATOM 684 N N . SER A 1 86 ? 2.584 4.564 5.300 1.00 94.12 86 SER A N 1
ATOM 685 C CA . SER A 1 86 ? 3.465 5.600 5.854 1.00 94.12 86 SER A CA 1
ATOM 686 C C . SER A 1 86 ? 3.182 7.021 5.354 1.00 94.12 86 SER A C 1
ATOM 688 O O . SER A 1 86 ? 3.446 7.967 6.100 1.00 94.12 86 SER A O 1
ATOM 690 N N . GLN A 1 87 ? 2.568 7.189 4.180 1.00 94.69 87 GLN A N 1
ATOM 691 C CA . GLN A 1 87 ? 2.190 8.480 3.608 1.00 94.69 87 GLN A CA 1
ATOM 692 C C . GLN A 1 87 ? 0.669 8.619 3.494 1.00 94.69 87 GLN A C 1
ATOM 694 O O . GLN A 1 87 ? -0.006 7.824 2.847 1.00 94.69 87 GLN A O 1
ATOM 699 N N . TRP A 1 88 ? 0.110 9.666 4.111 1.00 93.44 88 TRP A N 1
ATOM 700 C CA . TRP A 1 88 ? -1.340 9.896 4.094 1.00 93.44 88 TRP A CA 1
ATOM 701 C C . TRP A 1 88 ? -1.880 10.253 2.702 1.00 93.44 88 TRP A C 1
ATOM 703 O O . TRP A 1 88 ? -3.014 9.900 2.390 1.00 93.44 88 TRP A O 1
ATOM 713 N N . SER A 1 89 ? -1.084 10.937 1.871 1.00 94.75 89 SER A N 1
ATOM 714 C CA . SER A 1 89 ? -1.430 11.219 0.470 1.00 94.75 89 SER A CA 1
ATOM 715 C C . SER A 1 89 ? -1.770 9.937 -0.280 1.00 94.75 89 SER A C 1
ATOM 717 O O . SER A 1 89 ? -2.823 9.863 -0.904 1.00 94.75 89 SER A O 1
ATOM 719 N N . ASP A 1 90 ? -0.929 8.921 -0.118 1.00 96.31 90 ASP A N 1
ATOM 720 C CA . ASP A 1 90 ? -1.034 7.638 -0.804 1.00 96.31 90 ASP A CA 1
ATOM 721 C C . ASP A 1 90 ? -2.143 6.788 -0.182 1.00 96.31 90 ASP A C 1
ATOM 723 O O . ASP A 1 90 ? -2.900 6.124 -0.888 1.00 96.31 90 ASP A O 1
ATOM 727 N N . THR A 1 91 ? -2.330 6.881 1.145 1.00 96.94 91 THR A N 1
ATOM 728 C CA . THR A 1 91 ? -3.484 6.275 1.825 1.00 96.94 91 THR A CA 1
ATOM 729 C C . THR A 1 91 ? -4.815 6.729 1.208 1.00 96.94 91 THR A C 1
ATOM 731 O O . THR A 1 91 ? -5.768 5.956 1.243 1.00 96.94 91 THR A O 1
ATOM 734 N N . ASN A 1 92 ? -4.921 7.931 0.622 1.00 94.88 92 ASN A N 1
ATOM 735 C CA . ASN A 1 92 ? -6.180 8.387 0.017 1.00 94.88 92 ASN A CA 1
ATOM 736 C C . ASN A 1 92 ? -6.653 7.489 -1.132 1.00 94.88 92 ASN A C 1
ATOM 738 O O . ASN A 1 92 ? -7.855 7.284 -1.251 1.00 94.88 92 ASN A O 1
ATOM 742 N N . ILE A 1 93 ? -5.743 6.886 -1.904 1.00 94.25 93 ILE A N 1
ATOM 743 C CA . ILE A 1 93 ? -6.099 5.918 -2.956 1.00 94.25 93 ILE A CA 1
ATOM 744 C C . ILE A 1 93 ? -6.875 4.740 -2.339 1.00 94.25 93 ILE A C 1
ATOM 746 O O . ILE A 1 93 ? -7.900 4.301 -2.859 1.00 94.25 93 ILE A O 1
ATOM 750 N N . LEU A 1 94 ? -6.433 4.269 -1.168 1.00 94.88 94 LEU A N 1
ATOM 751 C CA . LEU A 1 94 ? -7.118 3.217 -0.417 1.00 94.88 94 LEU A CA 1
ATOM 752 C C . LEU A 1 94 ? -8.480 3.679 0.126 1.00 94.88 94 LEU A C 1
ATOM 754 O O . LEU A 1 94 ? -9.420 2.886 0.195 1.00 94.88 94 LEU A O 1
ATOM 758 N N . LEU A 1 95 ? -8.600 4.949 0.524 1.00 94.69 95 LEU A N 1
ATOM 759 C CA . LEU A 1 95 ? -9.866 5.525 0.992 1.00 94.69 95 LEU A CA 1
ATOM 760 C C . LEU A 1 95 ? -10.892 5.629 -0.141 1.00 94.69 95 LEU A C 1
ATOM 762 O O . LEU A 1 95 ? -12.054 5.294 0.068 1.00 94.69 95 LEU A O 1
ATOM 766 N N . GLU A 1 96 ? -10.464 6.013 -1.342 1.00 94.81 96 GLU A N 1
ATOM 767 C CA . GLU A 1 96 ? -11.325 6.040 -2.528 1.00 94.81 96 GLU A CA 1
ATOM 768 C C . GLU A 1 96 ? -11.849 4.642 -2.883 1.00 94.81 96 GLU A C 1
ATOM 770 O O . GLU A 1 96 ? -13.021 4.487 -3.240 1.00 94.81 96 GLU A O 1
ATOM 775 N N . GLU A 1 97 ? -11.021 3.603 -2.730 1.00 94.44 97 GLU A N 1
ATOM 776 C CA . GLU A 1 97 ? -11.477 2.219 -2.890 1.00 94.44 97 GLU A CA 1
ATOM 777 C C . GLU A 1 97 ? -12.495 1.833 -1.811 1.00 94.44 97 GLU A C 1
ATOM 779 O O . GLU A 1 97 ? -13.524 1.223 -2.105 1.00 94.44 97 GLU A O 1
ATOM 784 N N . CYS A 1 98 ? -12.264 2.229 -0.559 1.00 93.19 98 CYS A N 1
ATOM 785 C CA . CYS A 1 98 ? -13.231 1.997 0.510 1.00 93.19 98 CYS A CA 1
ATOM 786 C C . CYS A 1 98 ? -14.594 2.637 0.205 1.00 93.19 98 CYS A C 1
ATOM 788 O O . CYS A 1 98 ? -15.627 1.985 0.384 1.00 93.19 98 CYS A O 1
ATOM 790 N N . ASP A 1 99 ? -14.598 3.876 -0.289 1.00 93.00 99 ASP A N 1
ATOM 791 C CA . ASP A 1 99 ? -15.814 4.587 -0.687 1.00 93.00 99 ASP A CA 1
ATOM 792 C C . ASP A 1 99 ? -16.528 3.860 -1.836 1.00 93.00 99 ASP A C 1
ATOM 794 O O . ASP A 1 99 ? -17.742 3.637 -1.779 1.00 93.00 99 ASP A O 1
ATOM 798 N N . ARG A 1 100 ? -15.776 3.399 -2.845 1.00 92.38 100 ARG A N 1
ATOM 799 C CA . ARG A 1 100 ? -16.292 2.593 -3.967 1.00 92.38 100 ARG A CA 1
ATOM 800 C C . ARG A 1 100 ? -16.946 1.293 -3.493 1.00 92.38 100 ARG A C 1
ATOM 802 O O . ARG A 1 100 ? -17.977 0.885 -4.029 1.00 92.38 100 ARG A O 1
ATOM 809 N N . MET A 1 101 ? -16.379 0.666 -2.466 1.00 90.44 101 MET A N 1
ATOM 810 C CA . MET A 1 101 ? -16.896 -0.553 -1.841 1.00 90.44 101 MET A CA 1
ATOM 811 C C . MET A 1 101 ? -18.060 -0.301 -0.862 1.00 90.44 101 MET A C 1
ATOM 813 O O . MET A 1 101 ? -18.622 -1.259 -0.319 1.00 90.44 101 MET A O 1
ATOM 817 N N . GLY A 1 102 ? -18.443 0.958 -0.620 1.00 90.31 102 GLY A N 1
ATOM 818 C CA . GLY A 1 102 ? -19.488 1.315 0.341 1.00 90.31 102 GLY A CA 1
ATOM 819 C C . GLY A 1 102 ? -19.085 1.029 1.789 1.00 90.31 102 GLY A C 1
ATOM 820 O O . GLY A 1 102 ? -19.906 0.579 2.598 1.00 90.31 102 GLY A O 1
ATOM 821 N N . LEU A 1 103 ? -17.809 1.229 2.115 1.00 91.56 103 LEU A N 1
ATOM 822 C CA . LEU A 1 103 ? -17.267 1.045 3.453 1.00 91.56 103 LEU A CA 1
ATOM 823 C C . LEU A 1 103 ? -17.230 2.379 4.192 1.00 91.56 103 LEU A C 1
ATOM 825 O O . LEU A 1 103 ? -16.839 3.405 3.654 1.00 91.56 103 LEU A O 1
ATOM 829 N N . LEU A 1 104 ? -17.622 2.349 5.459 1.00 91.44 104 LEU A N 1
ATOM 830 C CA . LEU A 1 104 ? -17.518 3.476 6.368 1.00 91.44 104 LEU A CA 1
ATOM 831 C C . LEU A 1 104 ? -16.326 3.266 7.298 1.00 91.44 104 LEU A C 1
ATOM 833 O O . LEU A 1 104 ? -16.242 2.243 7.988 1.00 91.44 104 LEU A O 1
ATOM 837 N N . LEU A 1 105 ? -15.445 4.264 7.323 1.00 93.81 105 LEU A N 1
ATOM 838 C CA . LEU A 1 105 ? -14.246 4.296 8.144 1.00 93.81 105 LEU A CA 1
ATOM 839 C C . LEU A 1 105 ? -14.422 5.254 9.320 1.00 93.81 105 LEU A C 1
ATOM 841 O O . LEU A 1 105 ? -14.858 6.392 9.158 1.00 93.81 105 LEU A O 1
ATOM 845 N N . GLU A 1 106 ? -14.054 4.794 10.511 1.00 94.38 106 GLU A N 1
ATOM 846 C CA . GLU A 1 106 ? -14.030 5.603 11.728 1.00 94.38 106 GLU A CA 1
ATOM 847 C C . GLU A 1 106 ? -12.650 5.497 12.382 1.00 94.38 106 GLU A C 1
ATOM 849 O O . GLU A 1 106 ? -12.145 4.401 12.634 1.00 94.38 106 GLU A O 1
ATOM 854 N N . TRP A 1 107 ? -12.030 6.642 12.670 1.00 95.31 107 TRP A N 1
ATOM 855 C CA . TRP A 1 107 ? -10.736 6.695 13.347 1.00 95.31 107 TRP A CA 1
ATOM 856 C C . TRP A 1 107 ? -10.892 7.100 14.806 1.00 95.31 107 TRP A C 1
ATOM 858 O O . TRP A 1 107 ? -11.617 8.034 15.148 1.00 95.31 107 TRP A O 1
ATOM 868 N N . PHE A 1 108 ? -10.128 6.438 15.668 1.00 93.69 108 PHE A N 1
ATOM 869 C CA . PHE A 1 108 ? -10.072 6.722 17.096 1.00 93.69 108 PHE A CA 1
ATOM 870 C C . PHE A 1 108 ? -8.635 7.017 17.488 1.00 93.69 108 PHE A C 1
ATOM 872 O O . PHE A 1 108 ? -7.703 6.351 17.043 1.00 93.69 108 PHE A O 1
ATOM 879 N N . ARG A 1 109 ? -8.429 7.995 18.365 1.00 93.88 109 ARG A N 1
ATOM 880 C CA . ARG A 1 109 ? -7.095 8.339 18.857 1.00 93.88 109 ARG A CA 1
ATOM 881 C C . ARG A 1 109 ? -7.133 8.568 20.353 1.00 93.88 109 ARG A C 1
ATOM 883 O O . ARG A 1 109 ? -7.953 9.334 20.848 1.00 93.88 109 ARG A O 1
ATOM 890 N N . ASN A 1 110 ? -6.195 7.954 21.062 1.00 91.00 110 ASN A N 1
ATOM 891 C CA . ASN A 1 110 ? -5.898 8.291 22.449 1.00 91.00 110 ASN A CA 1
ATOM 892 C C . ASN A 1 110 ? -4.396 8.582 22.612 1.00 91.00 110 ASN A C 1
ATOM 894 O O . ASN A 1 110 ? -3.680 8.784 21.623 1.00 91.00 110 ASN A O 1
ATOM 898 N N . LYS A 1 111 ? -3.914 8.686 23.856 1.00 90.38 111 LYS A N 1
ATOM 899 C CA . LYS A 1 111 ? -2.505 8.993 24.143 1.00 90.38 111 LYS A CA 1
ATOM 900 C C . LYS A 1 111 ? -1.558 7.931 23.581 1.00 90.38 111 LYS A C 1
ATOM 902 O O . LYS A 1 111 ? -0.552 8.294 22.976 1.00 90.38 111 LYS A O 1
ATOM 907 N N . ASP A 1 112 ? -1.933 6.665 23.661 1.00 90.44 112 ASP A N 1
ATOM 908 C CA . ASP A 1 112 ? -1.023 5.547 23.413 1.00 90.44 112 ASP A CA 1
ATOM 909 C C . ASP A 1 112 ? -1.220 4.948 22.013 1.00 90.44 112 ASP A C 1
ATOM 911 O O . ASP A 1 112 ? -0.259 4.512 21.385 1.00 90.44 112 ASP A O 1
ATOM 915 N N . ASN A 1 113 ? -2.441 5.031 21.469 1.00 93.25 113 ASN A N 1
ATOM 916 C CA . ASN A 1 113 ? -2.852 4.313 20.266 1.00 93.25 113 ASN A CA 1
ATOM 917 C C . ASN A 1 113 ? -3.656 5.173 19.277 1.00 93.25 113 ASN A C 1
ATOM 919 O O . ASN A 1 113 ? -4.263 6.192 19.631 1.00 93.25 113 ASN A O 1
ATOM 923 N N . ILE A 1 114 ? -3.659 4.725 18.025 1.00 94.81 114 ILE A N 1
ATOM 924 C CA . ILE A 1 114 ? -4.582 5.121 16.960 1.00 94.81 114 ILE A CA 1
ATOM 925 C C . ILE A 1 114 ? -5.285 3.852 16.485 1.00 94.81 114 ILE A C 1
ATOM 927 O O . ILE A 1 114 ? -4.640 2.826 16.309 1.00 94.81 114 ILE A O 1
ATOM 931 N N . GLY A 1 115 ? -6.598 3.910 16.306 1.00 94.31 115 GLY A N 1
ATOM 932 C CA . GLY A 1 115 ? -7.391 2.832 15.736 1.00 94.31 115 GLY A CA 1
ATOM 933 C C . GLY A 1 115 ? -8.106 3.278 14.472 1.00 94.31 115 GLY A C 1
ATOM 934 O O . GLY A 1 115 ? -8.482 4.444 14.356 1.00 94.31 115 GLY A O 1
ATOM 935 N N . CYS A 1 116 ? -8.313 2.341 13.557 1.00 96.19 116 CYS A N 1
ATOM 936 C CA . CYS A 1 116 ? -9.210 2.493 12.421 1.00 96.19 116 CYS A CA 1
ATOM 937 C C . CYS A 1 116 ? -10.211 1.341 12.449 1.00 96.19 116 CYS A C 1
ATOM 939 O O . CYS A 1 116 ? -9.826 0.177 12.591 1.00 96.19 116 CYS A O 1
ATOM 941 N N . GLN A 1 117 ? -11.489 1.678 12.352 1.00 94.75 117 GLN A N 1
ATOM 942 C CA . GLN A 1 117 ? -12.587 0.738 12.229 1.00 94.75 117 GLN A CA 1
ATOM 943 C C . GLN A 1 117 ? -13.177 0.832 10.833 1.00 94.75 117 GLN A C 1
ATOM 945 O O . GLN A 1 117 ? -13.461 1.929 10.360 1.00 94.75 117 GLN A O 1
ATOM 950 N N . ILE A 1 118 ? -13.419 -0.324 10.221 1.00 93.19 118 ILE A N 1
ATOM 951 C CA . ILE A 1 118 ? -14.116 -0.439 8.943 1.00 93.19 118 ILE A CA 1
ATOM 952 C C . ILE A 1 118 ? -15.401 -1.226 9.162 1.0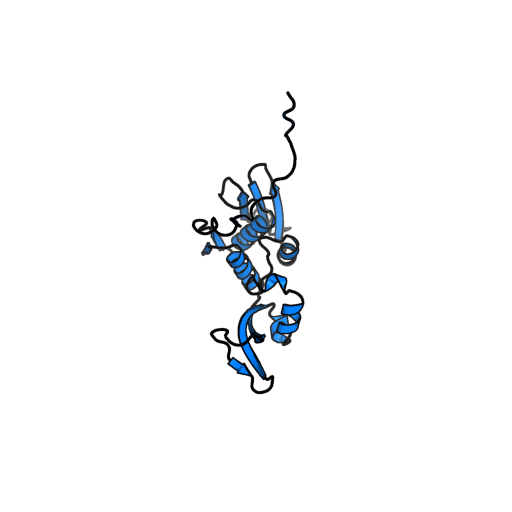0 93.19 118 ILE A C 1
ATOM 954 O O . ILE A 1 118 ? -15.411 -2.294 9.784 1.00 93.19 118 ILE A O 1
ATOM 958 N N . ARG A 1 119 ? -16.502 -0.693 8.639 1.00 90.00 119 ARG A N 1
ATOM 959 C CA . ARG A 1 119 ? -17.793 -1.379 8.575 1.00 90.00 119 ARG A CA 1
ATOM 960 C C . ARG A 1 119 ? -18.437 -1.138 7.223 1.00 90.00 119 ARG A C 1
ATOM 962 O O . ARG A 1 119 ? -18.289 -0.065 6.652 1.00 90.00 119 ARG A O 1
ATOM 969 N N . LYS A 1 120 ? -19.207 -2.100 6.732 1.00 85.69 120 LYS A N 1
ATOM 970 C CA . LYS A 1 120 ? -20.006 -1.887 5.526 1.00 85.69 120 LYS A CA 1
ATOM 971 C C . LYS A 1 120 ? -21.199 -0.996 5.843 1.00 85.69 120 LYS A C 1
ATOM 973 O O . LYS A 1 120 ? -21.882 -1.197 6.849 1.00 85.69 120 LYS A O 1
ATOM 978 N N . TYR A 1 121 ? -21.456 -0.030 4.976 1.00 75.38 121 TYR A N 1
ATOM 979 C CA . TYR A 1 121 ? -22.644 0.797 5.058 1.00 75.38 121 TYR A CA 1
ATOM 980 C C . TYR A 1 121 ? -23.829 0.044 4.434 1.00 75.38 121 TYR A C 1
ATOM 982 O O . TYR A 1 121 ? -23.982 -0.002 3.217 1.00 75.38 121 TYR A O 1
ATOM 990 N N . GLU A 1 122 ? -24.670 -0.582 5.263 1.00 70.12 122 GLU A N 1
ATOM 991 C CA . GLU A 1 122 ? -25.940 -1.171 4.819 1.00 70.12 122 GLU A CA 1
ATOM 992 C C . GLU A 1 122 ? -27.116 -0.391 5.413 1.00 70.12 122 GLU A C 1
ATOM 994 O O . GLU A 1 122 ? -27.336 -0.395 6.624 1.00 70.12 122 GLU A O 1
ATOM 999 N N . PHE A 1 123 ? -27.889 0.267 4.543 1.00 62.50 123 PHE A N 1
ATOM 1000 C CA . PHE A 1 123 ? -29.029 1.106 4.934 1.00 62.50 123 PHE A CA 1
ATOM 1001 C C . PHE A 1 123 ? -30.166 0.295 5.579 1.00 62.50 123 PHE A C 1
ATOM 1003 O O . PHE A 1 123 ? -30.916 0.816 6.400 1.00 62.50 123 PHE A O 1
ATOM 1010 N N . GLU A 1 124 ? -30.298 -0.985 5.214 1.00 60.00 124 GLU A N 1
ATOM 1011 C CA . GLU A 1 124 ? -31.438 -1.814 5.616 1.00 60.00 124 GLU A CA 1
ATOM 1012 C C . GLU A 1 124 ? -31.170 -2.683 6.856 1.00 60.00 124 GLU A C 1
ATOM 1014 O O . GLU A 1 124 ? -32.127 -3.044 7.542 1.00 60.00 124 GLU A O 1
ATOM 1019 N N . LYS A 1 125 ? -29.907 -3.031 7.168 1.00 59.53 125 LYS A N 1
ATOM 1020 C CA . LYS A 1 125 ? -29.544 -3.910 8.305 1.00 59.53 125 LYS A CA 1
ATOM 1021 C C . LYS A 1 125 ? -28.146 -3.616 8.887 1.00 59.53 125 LYS A C 1
ATOM 1023 O O . LYS A 1 125 ? -27.267 -4.476 8.837 1.00 59.53 125 LYS A O 1
ATOM 1028 N N . PRO A 1 126 ? -27.934 -2.444 9.507 1.00 56.19 126 PRO A N 1
ATOM 1029 C CA . PRO A 1 126 ? -26.624 -2.046 10.037 1.00 56.19 126 PRO A CA 1
ATOM 1030 C C . PRO A 1 126 ? -26.071 -2.964 11.149 1.00 56.19 126 PRO A C 1
ATOM 1032 O O . PRO A 1 126 ? -24.879 -2.929 11.432 1.00 56.19 126 PRO A O 1
ATOM 1035 N N . GLU A 1 127 ? -26.908 -3.794 11.779 1.00 54.59 127 GLU A N 1
ATOM 1036 C CA . GLU A 1 127 ? -26.550 -4.599 12.959 1.00 54.59 127 GLU A CA 1
ATOM 1037 C C . GLU A 1 127 ? -25.939 -5.980 12.645 1.00 54.59 127 GLU A C 1
ATOM 1039 O O . GLU A 1 127 ? -25.460 -6.654 13.555 1.00 54.59 127 GLU A O 1
ATOM 1044 N N . LEU A 1 128 ? -25.955 -6.436 11.385 1.00 53.97 128 LEU A N 1
ATOM 1045 C CA . LEU A 1 128 ? -25.565 -7.815 11.041 1.00 53.97 128 LEU A CA 1
ATOM 1046 C C . LEU A 1 128 ? -24.086 -8.000 10.677 1.00 53.97 128 LEU A C 1
ATOM 1048 O O . LEU A 1 128 ? -23.631 -9.141 10.582 1.00 53.97 128 LEU A O 1
ATOM 1052 N N . LEU A 1 129 ? -23.326 -6.921 10.486 1.00 63.47 129 LEU A N 1
ATOM 1053 C CA . LEU A 1 129 ? -21.923 -7.004 10.083 1.00 63.47 129 LEU A CA 1
ATOM 1054 C C . LEU A 1 129 ? -21.015 -6.560 11.225 1.00 63.47 129 LEU A C 1
ATOM 1056 O O . LEU A 1 129 ? -21.041 -5.411 11.660 1.00 63.47 129 LEU A O 1
ATOM 1060 N N . ILE A 1 130 ? -20.205 -7.503 11.709 1.00 73.00 130 ILE A N 1
ATOM 1061 C CA . ILE A 1 130 ? -19.207 -7.246 12.745 1.00 73.00 130 ILE A CA 1
ATOM 1062 C C . ILE A 1 130 ? -18.148 -6.315 12.137 1.00 73.00 130 ILE A C 1
ATOM 1064 O O . ILE A 1 130 ? -17.519 -6.694 11.146 1.00 73.00 130 ILE A O 1
ATOM 1068 N N . PRO A 1 131 ? -17.946 -5.109 12.691 1.00 84.81 131 PRO A N 1
ATOM 1069 C CA . PRO A 1 131 ? -16.908 -4.213 12.212 1.00 84.81 131 PRO A CA 1
ATOM 1070 C C . PRO A 1 131 ? -15.526 -4.815 12.470 1.00 84.81 131 PRO A C 1
ATOM 1072 O O . PRO A 1 131 ? -15.302 -5.465 13.494 1.00 84.81 131 PRO A O 1
ATOM 1075 N N . VAL A 1 132 ? -14.581 -4.553 11.571 1.00 91.00 132 VAL A N 1
ATOM 1076 C CA . VAL A 1 132 ? -13.167 -4.861 11.816 1.00 91.00 132 VAL A CA 1
ATOM 1077 C C . VAL A 1 132 ? -12.487 -3.636 12.395 1.00 91.00 132 VAL A C 1
ATOM 1079 O O . VAL A 1 132 ? -12.812 -2.507 12.030 1.00 91.00 132 VAL A O 1
ATOM 1082 N N . VAL A 1 133 ? -11.547 -3.853 13.311 1.00 93.00 133 VAL A N 1
ATOM 1083 C CA . VAL A 1 133 ? -10.789 -2.771 13.937 1.00 93.00 133 VAL A CA 1
ATOM 1084 C C . VAL A 1 133 ? -9.322 -3.158 13.998 1.00 93.00 133 VAL A C 1
ATOM 1086 O O . VAL A 1 133 ? -8.986 -4.241 14.478 1.00 93.00 133 VAL A O 1
ATOM 1089 N N . ALA A 1 134 ? -8.457 -2.259 13.542 1.00 93.44 134 ALA A N 1
ATOM 1090 C CA . ALA A 1 134 ? -7.017 -2.350 13.738 1.00 93.44 134 ALA A CA 1
ATOM 1091 C C . ALA A 1 134 ? -6.530 -1.213 14.631 1.00 93.44 134 ALA A C 1
ATOM 1093 O O . ALA A 1 134 ? -7.079 -0.111 14.603 1.00 93.44 134 ALA A O 1
ATOM 1094 N N . TYR A 1 135 ? -5.470 -1.480 15.392 1.00 92.31 135 TYR A N 1
ATOM 1095 C CA . TYR A 1 135 ? -4.826 -0.499 16.253 1.00 92.31 135 TYR A CA 1
ATOM 1096 C C . TYR A 1 135 ? -3.320 -0.457 16.005 1.00 92.31 135 TYR A C 1
ATOM 1098 O O . TYR A 1 135 ? -2.677 -1.488 15.827 1.00 92.31 135 TYR A O 1
ATOM 1106 N N . THR A 1 136 ? -2.768 0.748 16.065 1.00 92.69 136 THR A N 1
ATOM 1107 C CA . THR A 1 136 ? -1.334 1.036 16.087 1.00 92.69 136 THR A CA 1
ATOM 1108 C C . THR A 1 136 ? -1.005 1.819 17.353 1.00 92.69 136 THR A C 1
ATOM 1110 O O . THR A 1 136 ? -1.870 2.508 17.902 1.00 92.69 136 THR A O 1
ATOM 1113 N N . GLY A 1 137 ? 0.229 1.731 17.848 1.00 89.31 137 GLY A N 1
ATOM 1114 C CA . GLY A 1 137 ? 0.644 2.434 19.060 1.00 89.31 137 GLY A CA 1
ATOM 1115 C C . GLY A 1 137 ? 1.518 1.617 19.999 1.00 89.31 137 GLY A C 1
ATOM 1116 O O . GLY A 1 137 ? 1.797 0.435 19.782 1.00 89.31 137 GLY A O 1
ATOM 1117 N N . THR A 1 138 ? 1.932 2.264 21.087 1.00 81.25 138 THR A N 1
ATOM 1118 C CA . THR A 1 138 ? 2.908 1.718 22.042 1.00 81.25 138 THR A CA 1
ATOM 1119 C C . THR A 1 138 ? 2.415 0.458 22.740 1.00 81.25 138 THR A C 1
ATOM 1121 O O . THR A 1 138 ? 3.224 -0.400 23.073 1.00 81.25 138 THR A O 1
ATOM 1124 N N . ASN A 1 139 ? 1.098 0.299 22.914 1.00 81.25 139 ASN A N 1
ATOM 1125 C CA . ASN A 1 139 ? 0.529 -0.899 23.541 1.00 81.25 139 ASN A CA 1
ATOM 1126 C C . ASN A 1 139 ? 0.640 -2.147 22.653 1.00 81.25 139 ASN A C 1
ATOM 1128 O O . ASN A 1 139 ? 0.440 -3.256 23.139 1.00 81.25 139 ASN A O 1
ATOM 1132 N N . PHE A 1 140 ? 0.941 -1.959 21.367 1.00 78.38 140 PHE A N 1
ATOM 1133 C CA . PHE A 1 140 ? 1.040 -3.019 20.368 1.00 78.38 140 PHE A CA 1
ATOM 1134 C C . PHE A 1 140 ? 2.455 -3.159 19.799 1.00 78.38 140 PHE A C 1
ATOM 1136 O O . PHE A 1 140 ? 2.655 -3.954 18.889 1.00 78.38 140 PHE A O 1
ATOM 1143 N N . SER A 1 141 ? 3.423 -2.381 20.301 1.00 82.31 141 SER A N 1
ATOM 1144 C CA . SER A 1 141 ? 4.782 -2.297 19.744 1.00 82.31 141 SER A CA 1
ATOM 1145 C C . SER A 1 141 ? 4.808 -1.958 18.244 1.00 82.31 141 SER A C 1
ATOM 1147 O O . SER A 1 141 ? 5.725 -2.353 17.534 1.00 82.31 141 SER A O 1
ATOM 1149 N N . ILE A 1 142 ? 3.804 -1.217 17.763 1.00 85.31 142 ILE A N 1
ATOM 1150 C CA . ILE A 1 142 ? 3.668 -0.779 16.366 1.00 85.31 142 ILE A CA 1
ATOM 1151 C C . ILE A 1 142 ? 3.750 0.755 16.330 1.00 85.31 142 ILE A C 1
ATOM 1153 O O . ILE A 1 142 ? 3.134 1.404 17.186 1.00 85.31 142 ILE A O 1
ATOM 1157 N N . PRO A 1 143 ? 4.443 1.372 15.352 1.00 86.69 143 PRO A N 1
ATOM 1158 C CA . PRO A 1 143 ? 4.468 2.824 15.200 1.00 86.69 143 PRO A CA 1
ATOM 1159 C C . PRO A 1 143 ? 3.062 3.426 15.149 1.00 86.69 143 PRO A C 1
ATOM 1161 O O . PRO A 1 143 ? 2.203 2.991 14.386 1.00 86.69 143 PRO A O 1
ATOM 1164 N N . LYS A 1 144 ? 2.820 4.451 15.967 1.00 90.88 144 LYS A N 1
ATOM 1165 C CA . LYS A 1 144 ? 1.524 5.127 16.036 1.00 90.88 144 LYS A CA 1
ATOM 1166 C C . LYS A 1 144 ? 1.278 5.937 14.757 1.00 90.88 144 LYS A C 1
ATOM 1168 O O . LYS A 1 144 ? 1.838 7.017 14.600 1.00 90.88 144 LYS A O 1
ATOM 1173 N N . SER A 1 145 ? 0.419 5.437 13.873 1.00 93.12 145 SER A N 1
ATOM 1174 C CA . SER A 1 145 ? 0.132 6.035 12.561 1.00 93.12 145 SER A CA 1
ATOM 1175 C C . SER A 1 145 ? -1.330 5.812 12.159 1.00 93.12 145 SER A C 1
ATOM 1177 O O . SER A 1 145 ? -1.867 4.719 12.356 1.00 93.12 145 SER A O 1
ATOM 1179 N N . MET A 1 146 ? -1.975 6.856 11.614 1.00 95.56 146 MET A N 1
ATOM 1180 C CA . MET A 1 146 ? -3.320 6.741 11.026 1.00 95.56 146 MET A CA 1
ATOM 1181 C C . MET A 1 146 ? -3.280 5.935 9.733 1.00 95.56 146 MET A C 1
ATOM 1183 O O . MET A 1 146 ? -4.057 4.997 9.615 1.00 95.56 146 MET A O 1
ATOM 1187 N N . SER A 1 147 ? -2.347 6.240 8.826 1.00 96.62 147 SER A N 1
ATOM 1188 C CA . SER A 1 147 ? -2.133 5.503 7.574 1.00 96.62 147 SER A CA 1
ATOM 1189 C C . SER A 1 147 ? -1.987 4.003 7.812 1.00 96.62 147 SER A C 1
ATOM 1191 O O . SER A 1 147 ? -2.727 3.203 7.242 1.00 96.62 147 SER A O 1
ATOM 1193 N N . LEU A 1 148 ? -1.120 3.618 8.751 1.00 95.62 148 LEU A N 1
ATOM 1194 C CA . LEU A 1 148 ? -0.900 2.214 9.084 1.00 95.62 148 LEU A CA 1
ATOM 1195 C C . LEU A 1 148 ? -2.142 1.562 9.705 1.00 95.62 148 LEU A C 1
ATOM 1197 O O . LEU A 1 148 ? -2.475 0.433 9.358 1.00 95.62 148 LEU A O 1
ATOM 1201 N N . ALA A 1 149 ? -2.853 2.263 10.596 1.00 95.69 149 ALA A N 1
ATOM 1202 C CA . ALA A 1 149 ? -4.089 1.742 11.178 1.00 95.69 149 ALA A CA 1
ATOM 1203 C C . ALA A 1 149 ? -5.160 1.505 10.101 1.00 95.69 149 ALA A C 1
ATOM 1205 O O . ALA A 1 149 ? -5.818 0.467 10.130 1.00 95.69 149 ALA A O 1
ATOM 1206 N N . THR A 1 150 ? -5.300 2.425 9.141 1.00 97.19 150 THR A N 1
ATOM 1207 C CA . THR A 1 150 ? -6.195 2.281 7.984 1.00 97.19 150 THR A CA 1
ATOM 1208 C C . THR A 1 150 ? -5.818 1.061 7.147 1.00 97.19 150 THR A C 1
ATOM 1210 O O . THR A 1 150 ? -6.660 0.195 6.922 1.00 97.19 150 THR A O 1
ATOM 1213 N N . CYS A 1 151 ? -4.545 0.940 6.763 1.00 97.12 151 CYS A N 1
ATOM 1214 C CA . CYS A 1 151 ? -4.028 -0.183 5.977 1.00 97.12 151 CYS A CA 1
ATOM 1215 C C . CYS A 1 151 ? -4.280 -1.532 6.662 1.00 97.12 151 CYS A C 1
ATOM 1217 O O . CYS A 1 151 ? -4.806 -2.463 6.057 1.00 97.12 151 CYS A O 1
ATOM 1219 N N . MET A 1 152 ? -3.972 -1.631 7.957 1.00 95.75 152 MET A N 1
ATOM 1220 C CA . MET A 1 152 ? -4.212 -2.848 8.732 1.00 95.75 152 MET A CA 1
ATOM 1221 C C . MET A 1 152 ? -5.703 -3.183 8.847 1.00 95.75 152 MET A C 1
ATOM 1223 O O . MET A 1 152 ? -6.071 -4.353 8.763 1.00 95.75 152 MET A O 1
ATOM 1227 N N . ALA A 1 153 ? -6.569 -2.184 9.047 1.00 95.31 153 ALA A N 1
ATOM 1228 C CA . ALA A 1 153 ? -8.010 -2.407 9.135 1.00 95.31 153 ALA A CA 1
ATOM 1229 C C . ALA A 1 153 ? -8.586 -2.870 7.791 1.00 95.31 153 ALA A C 1
ATOM 1231 O O . ALA A 1 153 ? -9.435 -3.761 7.765 1.00 95.31 153 ALA A O 1
ATOM 1232 N N . TRP A 1 154 ? -8.082 -2.326 6.683 1.00 95.69 154 TRP A N 1
ATOM 1233 C CA . TRP A 1 154 ? -8.457 -2.739 5.336 1.00 95.69 154 TRP A CA 1
ATOM 1234 C C . TRP A 1 154 ? -8.014 -4.171 5.034 1.00 95.69 154 TRP A C 1
ATOM 1236 O O . TRP A 1 154 ? -8.819 -4.999 4.620 1.00 95.69 154 TRP A O 1
ATOM 1246 N N . LEU A 1 155 ? -6.776 -4.537 5.363 1.00 95.44 155 LEU A N 1
ATOM 1247 C CA . LEU A 1 155 ? -6.322 -5.923 5.230 1.00 95.44 155 LEU A CA 1
ATOM 1248 C C . LEU A 1 155 ? -7.163 -6.888 6.078 1.00 95.44 155 LEU A C 1
ATOM 1250 O O . LEU A 1 155 ? -7.568 -7.945 5.588 1.00 95.44 155 LEU A O 1
ATOM 1254 N N . LEU A 1 156 ? -7.512 -6.506 7.313 1.00 93.62 156 LEU A N 1
ATOM 1255 C CA . LEU A 1 156 ? -8.422 -7.289 8.155 1.00 93.62 156 LEU A CA 1
ATOM 1256 C C . LEU A 1 156 ? -9.814 -7.430 7.529 1.00 93.62 156 LEU A C 1
ATOM 1258 O O . LEU A 1 156 ? -10.396 -8.513 7.612 1.00 93.62 156 LEU A O 1
ATOM 1262 N N . TRP A 1 157 ? -10.330 -6.380 6.884 1.00 91.56 157 TRP A N 1
ATOM 1263 C CA . TRP A 1 157 ? -11.586 -6.422 6.130 1.00 91.56 157 TRP A CA 1
ATOM 1264 C C . TRP A 1 157 ? -11.533 -7.459 5.000 1.00 91.56 157 TRP A C 1
ATOM 1266 O O . TRP A 1 157 ? -12.465 -8.245 4.833 1.00 91.56 157 TRP A O 1
ATOM 1276 N N . HIS A 1 158 ? -10.395 -7.553 4.308 1.00 91.19 158 HIS A N 1
ATOM 1277 C CA . HIS A 1 158 ? -10.111 -8.585 3.305 1.00 91.19 158 HIS A CA 1
ATOM 1278 C C . HIS A 1 158 ? -9.732 -9.957 3.907 1.00 91.19 158 HIS A C 1
ATOM 1280 O O . HIS A 1 158 ? -9.365 -10.888 3.190 1.00 91.19 158 HIS A O 1
ATOM 1286 N N . GLY A 1 159 ? -9.850 -10.129 5.228 1.00 90.25 159 GLY A N 1
ATOM 1287 C CA . GLY A 1 159 ? -9.600 -11.396 5.917 1.00 90.25 159 GLY A CA 1
ATOM 1288 C C . GLY A 1 159 ? -8.119 -11.738 6.100 1.00 90.25 159 GLY A C 1
ATOM 1289 O O . GLY A 1 159 ? -7.802 -12.907 6.362 1.00 90.25 159 GLY A O 1
ATOM 1290 N N . ILE A 1 160 ? -7.234 -10.745 5.983 1.00 92.94 160 ILE A N 1
ATOM 1291 C CA . ILE A 1 160 ? -5.785 -10.850 6.164 1.00 92.94 160 ILE A CA 1
ATOM 1292 C C . ILE A 1 160 ? -5.403 -10.225 7.504 1.00 92.94 160 ILE A C 1
ATOM 1294 O O . ILE A 1 160 ? -5.546 -9.028 7.735 1.00 92.94 160 ILE A O 1
ATOM 1298 N N . LYS A 1 161 ? -4.888 -11.054 8.407 1.00 90.19 161 LYS A N 1
ATOM 1299 C CA . LYS A 1 161 ? -4.324 -10.616 9.679 1.00 90.19 161 LYS A CA 1
ATOM 1300 C C . LYS A 1 161 ? -2.814 -10.484 9.530 1.00 90.19 161 LYS A C 1
ATOM 1302 O O . LYS A 1 161 ? -2.149 -11.432 9.123 1.00 90.19 161 LYS A O 1
ATOM 1307 N N . ILE A 1 162 ? -2.290 -9.332 9.921 1.00 88.81 162 ILE A N 1
ATOM 1308 C CA . ILE A 1 162 ? -0.862 -9.036 9.889 1.00 88.81 162 ILE A CA 1
ATOM 1309 C C . ILE A 1 162 ? -0.237 -9.300 11.260 1.00 88.81 162 ILE A C 1
ATOM 1311 O O . ILE A 1 162 ? -0.768 -8.870 12.287 1.00 88.81 162 ILE A O 1
ATOM 1315 N N . GLU A 1 163 ? 0.892 -10.001 11.271 1.00 86.69 163 GLU A N 1
ATOM 1316 C CA . GLU A 1 163 ? 1.759 -10.170 12.436 1.00 86.69 163 GLU A CA 1
ATOM 1317 C C . GLU A 1 163 ? 3.133 -9.587 12.120 1.00 86.69 163 GLU A C 1
ATOM 1319 O O . GLU A 1 163 ? 3.804 -10.008 11.180 1.00 86.69 163 GLU A O 1
ATOM 1324 N N . PHE A 1 164 ? 3.538 -8.586 12.896 1.00 82.44 164 PHE A N 1
ATOM 1325 C CA . PHE A 1 164 ? 4.819 -7.927 12.701 1.00 82.44 164 PHE A CA 1
ATOM 1326 C C . PHE A 1 164 ? 5.934 -8.688 13.418 1.00 82.44 164 PHE A C 1
ATOM 1328 O O . PHE A 1 164 ? 5.861 -8.908 14.628 1.00 82.44 164 PHE A O 1
ATOM 1335 N N . GLU A 1 165 ? 6.999 -9.011 12.692 1.00 79.00 165 GLU A N 1
ATOM 1336 C CA . GLU A 1 165 ? 8.251 -9.520 13.253 1.00 79.00 165 GLU A CA 1
ATOM 1337 C C . GLU A 1 165 ? 9.275 -8.372 13.313 1.00 79.00 165 GLU A C 1
ATOM 1339 O O . GLU A 1 165 ? 10.198 -8.267 12.509 1.00 79.00 165 GLU A O 1
ATOM 1344 N N . PHE A 1 166 ? 9.088 -7.460 14.277 1.00 62.72 166 PHE A N 1
ATOM 1345 C CA . PHE A 1 166 ? 9.922 -6.258 14.442 1.00 62.72 166 PHE A CA 1
ATOM 1346 C C . PHE A 1 166 ? 11.354 -6.519 14.941 1.00 62.72 166 PHE A C 1
ATOM 1348 O O . PHE A 1 166 ? 12.125 -5.564 15.029 1.00 62.72 166 PHE A O 1
ATOM 1355 N N . ASP A 1 167 ? 11.752 -7.772 15.197 1.00 52.06 167 ASP A N 1
ATOM 1356 C CA . ASP A 1 167 ? 13.107 -8.150 15.653 1.00 52.06 167 ASP A CA 1
ATOM 1357 C C . ASP A 1 167 ? 14.234 -7.726 14.678 1.00 52.06 167 ASP A C 1
ATOM 1359 O O . ASP A 1 167 ? 15.414 -7.900 14.973 1.00 52.06 167 ASP A O 1
ATOM 1363 N N . LYS A 1 168 ? 13.892 -7.149 13.516 1.00 45.22 168 LYS A N 1
ATOM 1364 C CA . LYS A 1 168 ? 14.823 -6.649 12.491 1.00 45.22 168 LYS A CA 1
ATOM 1365 C C . LYS A 1 168 ? 14.642 -5.174 12.100 1.00 45.22 168 LYS A C 1
ATOM 1367 O O . LYS A 1 168 ? 15.368 -4.693 11.235 1.00 45.22 168 LYS A O 1
ATOM 1372 N N . LEU A 1 169 ? 13.702 -4.438 12.702 1.00 43.81 169 LEU A N 1
ATOM 1373 C CA . LEU A 1 169 ? 13.419 -3.036 12.338 1.00 43.81 169 LEU A CA 1
ATOM 1374 C C . LEU A 1 169 ? 14.190 -2.003 13.182 1.00 43.81 169 LEU A C 1
ATOM 1376 O O . LEU A 1 169 ? 14.157 -0.813 12.873 1.00 43.81 169 LEU A O 1
ATOM 1380 N N . THR A 1 170 ? 14.938 -2.439 14.199 1.00 39.12 170 THR A N 1
ATOM 1381 C CA . THR A 1 170 ? 15.776 -1.564 15.039 1.00 39.12 170 THR A CA 1
ATOM 1382 C C . THR A 1 170 ? 17.051 -1.045 14.365 1.00 39.12 170 THR A C 1
ATOM 1384 O O . THR A 1 170 ? 17.651 -0.114 14.894 1.00 39.12 170 THR A O 1
ATOM 1387 N N . ASP A 1 171 ? 17.431 -1.541 13.183 1.00 34.84 171 ASP A N 1
ATOM 1388 C CA . ASP A 1 171 ? 18.750 -1.243 12.594 1.00 34.84 171 ASP A CA 1
ATOM 1389 C C . ASP A 1 171 ? 18.748 -0.287 11.383 1.00 34.84 171 ASP A C 1
ATOM 1391 O O . ASP A 1 171 ? 19.796 -0.080 10.775 1.00 34.84 171 ASP A O 1
ATOM 1395 N N . LYS A 1 172 ? 17.622 0.358 11.027 1.00 33.31 172 LYS A N 1
ATOM 1396 C CA . LYS A 1 172 ? 17.587 1.323 9.896 1.00 33.31 172 LYS A CA 1
ATOM 1397 C C . LYS A 1 172 ? 17.275 2.788 10.235 1.00 33.31 172 LYS A C 1
ATOM 1399 O O . LYS A 1 172 ? 17.286 3.614 9.331 1.00 33.31 172 LYS A O 1
ATOM 1404 N N . TYR A 1 173 ? 17.120 3.150 11.514 1.00 31.56 173 TYR A N 1
ATOM 1405 C CA . TYR A 1 173 ? 17.059 4.564 11.944 1.00 31.56 173 TYR A CA 1
ATOM 1406 C C . TYR A 1 173 ? 18.199 4.994 12.882 1.00 31.56 173 TYR A C 1
ATOM 1408 O O . TYR A 1 173 ? 18.138 6.065 13.483 1.00 31.56 173 TYR A O 1
ATOM 1416 N N . CYS A 1 174 ? 19.282 4.219 12.953 1.00 26.05 174 CYS A N 1
ATOM 1417 C CA . CYS A 1 174 ? 20.558 4.701 13.477 1.00 26.05 174 CYS A CA 1
ATOM 1418 C C . CYS A 1 174 ? 21.428 5.192 12.313 1.00 26.05 174 CYS A C 1
ATOM 1420 O O . CYS A 1 174 ? 22.334 4.491 11.873 1.00 26.05 174 CYS A O 1
ATOM 1422 N N . ILE A 1 175 ? 21.180 6.413 11.827 1.00 25.67 175 ILE A N 1
ATOM 1423 C CA . ILE A 1 175 ? 22.267 7.169 11.196 1.00 25.67 175 ILE A CA 1
ATOM 1424 C C . ILE A 1 175 ? 23.195 7.584 12.337 1.00 25.67 175 ILE A C 1
ATOM 1426 O O . ILE A 1 175 ? 22.899 8.475 13.133 1.00 25.67 175 ILE A O 1
ATOM 1430 N N . THR A 1 176 ? 24.301 6.856 12.443 1.00 28.69 176 THR A N 1
ATOM 1431 C CA . THR A 1 176 ? 25.492 7.241 13.196 1.00 28.69 176 THR A CA 1
ATOM 1432 C C . THR A 1 176 ? 26.016 8.578 12.683 1.00 28.69 176 THR A C 1
ATOM 1434 O O . THR A 1 176 ? 25.976 8.850 11.485 1.00 28.69 176 THR A O 1
ATOM 1437 N N . GLY A 1 177 ? 26.467 9.417 13.613 1.00 26.94 177 GLY A N 1
ATOM 1438 C CA . GLY A 1 177 ? 26.649 10.843 13.399 1.00 26.94 177 GLY A CA 1
ATOM 1439 C C . GLY A 1 177 ? 27.783 11.258 12.468 1.00 26.94 177 GLY A C 1
ATOM 1440 O O . GLY A 1 177 ? 28.668 10.487 12.109 1.00 26.94 177 GLY A O 1
ATOM 1441 N N . SER A 1 178 ? 27.778 12.551 12.172 1.00 29.59 178 SER A N 1
ATOM 1442 C CA . SER A 1 178 ? 28.970 13.307 11.812 1.00 29.59 178 SER A CA 1
ATOM 1443 C C . SER A 1 178 ? 29.281 14.282 12.948 1.00 29.59 178 SER A C 1
ATOM 1445 O O . SER A 1 178 ? 28.425 15.053 13.385 1.00 29.59 178 SER A O 1
ATOM 1447 N N . GLU A 1 179 ? 30.503 14.168 13.447 1.00 33.16 179 GLU A N 1
ATOM 1448 C CA . GLU A 1 179 ? 31.096 14.867 14.577 1.00 33.16 179 GLU A CA 1
ATOM 1449 C C . GLU A 1 179 ? 31.209 16.396 14.395 1.00 33.16 179 GLU A C 1
ATOM 1451 O O . GLU A 1 179 ? 31.552 16.889 13.327 1.00 33.16 179 GLU A O 1
ATOM 1456 N N . ILE A 1 180 ? 30.980 17.094 15.515 1.00 34.09 180 ILE A N 1
ATOM 1457 C CA . ILE A 1 180 ? 31.678 18.283 16.045 1.00 34.09 180 ILE A CA 1
ATOM 1458 C C . ILE A 1 180 ? 31.765 19.549 15.162 1.00 34.09 180 ILE A C 1
ATOM 1460 O O . ILE A 1 180 ? 32.533 19.639 14.212 1.00 34.09 180 ILE A O 1
ATOM 1464 N N . SER A 1 181 ? 31.163 20.632 15.668 1.00 30.56 181 SER A N 1
ATOM 1465 C CA . SER A 1 181 ? 31.811 21.949 15.672 1.00 30.56 181 SER A CA 1
ATOM 1466 C C . SER A 1 181 ? 31.792 22.497 17.096 1.00 30.56 181 SER A C 1
ATOM 1468 O O . SER A 1 181 ? 30.764 22.910 17.627 1.00 30.56 181 SER A O 1
ATOM 1470 N N . SER A 1 182 ? 32.955 22.433 17.731 1.00 40.88 182 SER A N 1
ATOM 1471 C CA . SER A 1 182 ? 33.300 23.178 18.930 1.00 40.88 182 SER A CA 1
ATOM 1472 C C . SER A 1 182 ? 33.509 24.647 18.568 1.00 40.88 182 SER A C 1
ATOM 1474 O O . SER A 1 182 ? 34.555 24.985 18.017 1.00 40.88 182 SER A O 1
ATOM 1476 N N . GLN A 1 183 ? 32.551 25.506 18.902 1.00 39.06 183 GLN A N 1
ATOM 1477 C CA . GLN A 1 183 ? 32.738 26.938 19.138 1.00 39.06 183 GLN A CA 1
ATOM 1478 C C . GLN A 1 183 ? 31.530 27.449 19.937 1.00 39.06 183 GLN A C 1
ATOM 1480 O O . GLN A 1 183 ? 30.421 26.978 19.716 1.00 39.06 183 GLN A O 1
ATOM 1485 N N . ASP A 1 184 ? 31.800 28.375 20.863 1.00 32.56 184 ASP A N 1
ATOM 1486 C CA . ASP A 1 184 ? 30.906 29.002 21.854 1.00 32.56 184 ASP A CA 1
ATOM 1487 C C . ASP A 1 184 ? 30.713 28.169 23.145 1.00 32.56 184 ASP A C 1
ATOM 1489 O O . ASP A 1 184 ? 30.110 27.108 23.129 1.00 32.56 184 ASP A O 1
ATOM 1493 N N . ILE A 1 185 ? 31.190 28.514 24.348 1.00 36.81 185 ILE A N 1
ATOM 1494 C CA . ILE A 1 185 ? 31.664 29.759 24.969 1.00 36.81 185 ILE A CA 1
ATOM 1495 C C . ILE A 1 185 ? 32.526 29.368 26.191 1.00 36.81 185 ILE A C 1
ATOM 1497 O O . ILE A 1 185 ? 32.148 28.470 26.942 1.00 36.81 185 ILE A O 1
ATOM 1501 N N . GLY A 1 186 ? 33.615 30.104 26.456 1.00 29.11 186 GLY A N 1
ATOM 1502 C CA . GLY A 1 186 ? 34.101 30.291 27.832 1.00 29.11 186 GLY A CA 1
ATOM 1503 C C . GLY A 1 186 ? 35.597 30.105 28.083 1.00 29.11 186 GLY A C 1
ATOM 1504 O O . GLY A 1 186 ? 36.005 29.129 28.700 1.00 29.11 186 GLY A O 1
ATOM 1505 N N . SER A 1 187 ? 36.404 31.101 27.722 1.00 34.66 187 SER A N 1
ATOM 1506 C CA . SER A 1 187 ? 37.577 31.459 28.527 1.00 34.66 187 SER A CA 1
ATOM 1507 C C . SER A 1 187 ? 37.619 32.980 28.635 1.00 34.66 187 SER A C 1
ATOM 1509 O O . SER A 1 187 ? 37.514 33.668 27.619 1.00 34.66 187 SER A O 1
ATOM 1511 N N . PRO A 1 188 ? 37.678 33.505 29.863 1.00 37.28 188 PRO A N 1
ATOM 1512 C CA . PRO A 1 188 ? 38.839 34.317 30.177 1.00 37.28 188 PRO A CA 1
ATOM 1513 C C . PRO A 1 188 ? 39.411 33.919 31.539 1.00 37.28 188 PRO A C 1
ATOM 1515 O O . PRO A 1 188 ? 38.776 34.093 32.578 1.00 37.28 188 PRO A O 1
ATOM 1518 N N . ASN A 1 189 ? 40.643 33.417 31.524 1.00 42.62 189 ASN A N 1
ATOM 1519 C CA . ASN A 1 189 ? 41.554 33.691 32.623 1.00 42.62 189 ASN A CA 1
ATOM 1520 C C . ASN A 1 189 ? 42.061 35.119 32.433 1.00 42.62 189 ASN A C 1
ATOM 1522 O O . ASN A 1 189 ? 42.715 35.380 31.430 1.00 42.62 189 ASN A O 1
ATOM 1526 N N . ASP A 1 190 ? 41.827 35.977 33.417 1.00 38.56 190 ASP A N 1
ATOM 1527 C CA . ASP A 1 190 ? 42.740 37.059 33.763 1.00 38.56 190 ASP A CA 1
ATOM 1528 C C . ASP A 1 190 ? 42.857 37.071 35.294 1.00 38.56 190 ASP A C 1
ATOM 1530 O O . ASP A 1 190 ? 41.849 37.177 35.988 1.00 38.56 190 ASP A O 1
ATOM 1534 N N . THR A 1 191 ? 44.097 36.855 35.752 1.00 40.91 191 THR A N 1
ATOM 1535 C CA . THR A 1 191 ? 44.740 37.295 37.015 1.00 40.91 191 THR A CA 1
ATOM 1536 C C . THR A 1 191 ? 43.905 37.526 38.270 1.00 40.91 191 THR A C 1
ATOM 1538 O O . THR A 1 191 ? 43.093 38.476 38.281 1.00 40.91 191 THR A O 1
#